Protein AF-0000000079818386 (afdb_homodimer)

Solvent-accessible surface area (backbone atoms only — not comparable to full-atom values): 16070 Å² total; per-residue (Å²): 131,74,79,64,64,71,63,65,74,51,83,79,43,71,54,29,50,38,42,64,46,65,52,95,68,38,40,47,64,36,78,30,49,34,37,38,40,37,37,27,30,90,49,66,45,64,32,64,20,35,35,40,34,43,36,34,35,38,39,37,48,40,78,55,24,52,42,76,73,70,86,56,86,47,51,41,43,34,50,49,78,42,78,79,42,74,49,80,34,76,48,38,70,56,46,77,45,53,46,66,35,72,50,74,46,62,38,67,45,75,38,63,59,88,54,55,40,42,31,57,63,94,42,36,33,34,45,33,32,38,31,28,32,39,40,39,84,75,62,52,29,44,39,53,80,38,80,50,73,37,77,132,73,79,68,63,70,64,67,73,50,86,77,49,73,56,30,52,37,43,65,46,66,52,95,70,40,40,48,62,36,78,30,49,34,37,39,38,36,36,28,32,90,49,66,42,67,33,64,22,36,34,40,34,42,36,32,34,36,40,35,48,41,77,56,25,52,43,77,73,70,85,56,86,48,51,42,44,33,52,47,79,42,77,77,43,75,50,78,34,78,49,40,71,56,48,77,44,52,46,66,36,74,48,77,45,62,38,66,45,77,37,64,60,89,52,54,39,43,31,57,64,94,42,36,32,35,45,33,32,37,31,31,34,40,41,39,85,76,64,51,29,44,39,52,81,38,81,49,74,36,76

Secondary structure (DSSP, 8-state):
--SSSGGGS--SSTTEEEEEEE-S-B-TTSEEEEEEEEEE-SS-EEEEEEEEEEEEEEEEEEEEEEBSSSSS--EEEEEEEEEEEEEEEEEEEEEEE-TT-EEEEEEEEE--TTSPPSEE-SSEEEEEEEEEEEEESSS--B---EEE-B-/--TTSGGGS-----SEEEEEEE-S-B-TTSEEEEEEEEEE-SS-EEEEEEEEEEEEEEEEEEEEEEBSSSSS--EEEEEEEEEEEEEEEEEEEEEEE-TT-EEEEEEEEE--TTSPPSEE-SSEEEEEEEEEEEEESSS--B---EEE-B-

Radius of gyration: 28.77 Å; Cα contacts (8 Å, |Δi|>4): 813; chains: 2; bounding box: 48×117×46 Å

Foldseek 3Di:
DPVVPPCVVPPFAPQKAKDKDWDPAAEAPDKTKMKIKIFGAAAKFKFQFKKKKKWKKKKFWAFQDQDVPDPDSGGDIDIDIDTPDMDMDGQGGIDMDGHRDMDMTMGIDHHHNPDDWFDDDDGMTIWMWMKMWTHHPGHIHINPIDTDGYD/DPVVPPCVVPDPDPQWAKDKDWDPAAEAPDKTKMKIKIFGAAAKFKFQFKKKKKWKKKKFWAFQDQPVPDPDSGGDIDIDIDTPDMDMDGQGGIDMDGHRDMDMTMGIDHHHNPDDWFDDDDGMTIWMWMKMWTHHPDHININDIDTDGYD

Structure (mmCIF, N/CA/C/O backbone):
data_AF-0000000079818386-model_v1
#
loop_
_entity.id
_entity.type
_entity.pdbx_description
1 polymer 'Uncharacterized protein'
#
loop_
_atom_site.group_PDB
_atom_site.id
_atom_site.type_symbol
_atom_site.label_atom_id
_atom_site.label_alt_id
_atom_site.label_comp_id
_atom_site.label_asym_id
_atom_site.label_entity_id
_atom_site.label_seq_id
_atom_site.pdbx_PDB_ins_code
_atom_site.Cartn_x
_atom_site.Cartn_y
_atom_site.Cartn_z
_atom_site.occupancy
_atom_site.B_iso_or_equiv
_atom_site.auth_seq_id
_atom_site.auth_comp_id
_atom_site.auth_asym_id
_atom_site.auth_atom_id
_atom_site.pdbx_PDB_model_num
ATOM 1 N N . MET A 1 1 ? -11.328 -60.656 -10.992 1 28.95 1 MET A N 1
ATOM 2 C CA . MET A 1 1 ? -11.688 -59.688 -12.008 1 28.95 1 MET A CA 1
ATOM 3 C C . MET A 1 1 ? -11.82 -58.281 -11.398 1 28.95 1 MET A C 1
ATOM 5 O O . MET A 1 1 ? -11.898 -57.281 -12.117 1 28.95 1 MET A O 1
ATOM 9 N N . GLY A 1 2 ? -12.5 -58.188 -10.195 1 32.94 2 GLY A N 1
ATOM 10 C CA . GLY A 1 2 ? -13.055 -57 -9.539 1 32.94 2 GLY A CA 1
ATOM 11 C C . GLY A 1 2 ? -11.992 -56.031 -9.039 1 32.94 2 GLY A C 1
ATOM 12 O O . GLY A 1 2 ? -12.312 -55 -8.484 1 32.94 2 GLY A O 1
ATOM 13 N N . PHE A 1 3 ? -10.82 -56.531 -8.523 1 35.56 3 PHE A N 1
ATOM 14 C CA . PHE A 1 3 ? -9.82 -55.719 -7.82 1 35.56 3 PHE A CA 1
ATOM 15 C C . PHE A 1 3 ? -9.227 -54.656 -8.734 1 35.56 3 PHE A C 1
ATOM 17 O O . PHE A 1 3 ? -8.406 -53.844 -8.312 1 35.56 3 PHE A O 1
ATOM 24 N N . LEU A 1 4 ? -9.344 -54.75 -10.18 1 40.09 4 LEU A N 1
ATOM 25 C CA . LEU A 1 4 ? -8.781 -53.812 -11.156 1 40.09 4 LEU A CA 1
ATOM 26 C C . LEU A 1 4 ? -9.453 -52.438 -11.055 1 40.09 4 LEU A C 1
ATOM 28 O O . LEU A 1 4 ? -8.922 -51.438 -11.547 1 40.09 4 LEU A O 1
ATOM 32 N N . SER A 1 5 ? -10.828 -52.406 -10.859 1 36.88 5 SER A N 1
ATOM 33 C CA . SER A 1 5 ? -11.531 -51.156 -11.039 1 36.88 5 SER A CA 1
ATOM 34 C C . SER A 1 5 ? -11.055 -50.094 -10.039 1 36.88 5 SER A C 1
ATOM 36 O O . SER A 1 5 ? -11.156 -48.906 -10.297 1 36.88 5 SER A O 1
ATOM 38 N N . ASN A 1 6 ? -10.938 -50.406 -8.719 1 35.72 6 ASN A N 1
ATOM 39 C CA . ASN A 1 6 ? -10.703 -49.406 -7.684 1 35.72 6 ASN A CA 1
ATOM 40 C C . ASN A 1 6 ? -9.367 -48.719 -7.887 1 35.72 6 ASN A C 1
ATOM 42 O O . ASN A 1 6 ? -9.125 -47.656 -7.301 1 35.72 6 ASN A O 1
ATOM 46 N N . MET A 1 7 ? -8.25 -49.344 -8.297 1 34.44 7 MET A N 1
ATOM 47 C CA . MET A 1 7 ? -6.953 -48.688 -8.445 1 34.44 7 MET A CA 1
ATOM 48 C C . MET A 1 7 ? -7.027 -47.562 -9.469 1 34.44 7 MET A C 1
ATOM 50 O O . MET A 1 7 ? -6.07 -46.812 -9.625 1 34.44 7 MET A O 1
ATOM 54 N N . LYS A 1 8 ? -7.871 -47.531 -10.516 1 38.53 8 LYS A N 1
ATOM 55 C CA . LYS A 1 8 ? -7.941 -46.531 -11.562 1 38.53 8 LYS A CA 1
ATOM 56 C C . LYS A 1 8 ? -8.156 -45.125 -10.969 1 38.53 8 LYS A C 1
ATOM 58 O O . LYS A 1 8 ? -8.148 -44.125 -11.688 1 38.53 8 LYS A O 1
ATOM 63 N N . ASN A 1 9 ? -9.07 -45.031 -10.086 1 35.31 9 ASN A N 1
ATOM 64 C CA . ASN A 1 9 ? -9.219 -43.688 -9.531 1 35.31 9 ASN A CA 1
ATOM 65 C C . ASN A 1 9 ? -7.879 -43.125 -9.055 1 35.31 9 ASN A C 1
ATOM 67 O O . ASN A 1 9 ? -7.695 -42.875 -7.863 1 35.31 9 ASN A O 1
ATOM 71 N N . ASN A 1 10 ? -6.812 -43.969 -9.148 1 35.84 10 ASN A N 1
ATOM 72 C CA . ASN A 1 10 ? -5.508 -43.406 -8.805 1 35.84 10 ASN A CA 1
ATOM 73 C C . ASN A 1 10 ? -5.422 -41.906 -9.141 1 35.84 10 ASN A C 1
ATOM 75 O O . ASN A 1 10 ? -5.988 -41.469 -10.141 1 35.84 10 ASN A O 1
ATOM 79 N N . LEU A 1 11 ? -5.137 -41.031 -8.273 1 37.78 11 LEU A N 1
ATOM 80 C CA . LEU A 1 11 ? -4.977 -39.594 -8.195 1 37.78 11 LEU A CA 1
ATOM 81 C C . LEU A 1 11 ? -4.312 -39.031 -9.453 1 37.78 11 LEU A C 1
ATOM 83 O O . LEU A 1 11 ? -3.211 -39.469 -9.812 1 37.78 11 LEU A O 1
ATOM 87 N N . THR A 1 12 ? -4.863 -38.875 -10.656 1 41.03 12 THR A N 1
ATOM 88 C CA . THR A 1 12 ? -4.512 -38.188 -11.898 1 41.03 12 THR A CA 1
ATOM 89 C C . THR A 1 12 ? -3.217 -37.406 -11.734 1 41.03 12 THR A C 1
ATOM 91 O O . THR A 1 12 ? -2.311 -37.5 -12.562 1 41.03 12 THR A O 1
ATOM 94 N N . GLY A 1 13 ? -3.301 -36.094 -11.211 1 48.94 13 GLY A N 1
ATOM 95 C CA . GLY A 1 13 ? -2.441 -34.969 -11.523 1 48.94 13 GLY A CA 1
ATOM 96 C C . GLY A 1 13 ? -0.982 -35.219 -11.195 1 48.94 13 GLY A C 1
ATOM 97 O O . GLY A 1 13 ? -0.131 -34.375 -11.422 1 48.94 13 GLY A O 1
ATOM 98 N N . SER A 1 14 ? -0.431 -35.812 -10.008 1 68 14 SER A N 1
ATOM 99 C CA . SER A 1 14 ? 0.764 -35.281 -9.367 1 68 14 SER A CA 1
ATOM 100 C C . SER A 1 14 ? 2.033 -35.781 -10.039 1 68 14 SER A C 1
ATOM 102 O O . SER A 1 14 ? 2.625 -36.781 -9.578 1 68 14 SER A O 1
ATOM 104 N N . TRP A 1 15 ? 2.07 -35.656 -11.328 1 90.06 15 TRP A N 1
ATOM 105 C CA . TRP A 1 15 ? 3.225 -36.062 -12.133 1 90.06 15 TRP A CA 1
ATOM 106 C C . TRP A 1 15 ? 4.516 -35.5 -11.547 1 90.06 15 TRP A C 1
ATOM 108 O O . TRP A 1 15 ? 5.605 -36 -11.844 1 90.06 15 TRP A O 1
ATOM 118 N N . ALA A 1 16 ? 4.359 -34.594 -10.891 1 96.5 16 ALA A N 1
ATOM 119 C CA . ALA A 1 16 ? 5.547 -33.938 -10.352 1 96.5 16 ALA A CA 1
ATOM 120 C C . ALA A 1 16 ? 5.191 -33.062 -9.148 1 96.5 16 ALA A C 1
ATOM 122 O O . ALA A 1 16 ? 4.074 -32.562 -9.055 1 96.5 16 ALA A O 1
ATOM 123 N N . ASN A 1 17 ? 6.145 -32.969 -8.234 1 96.88 17 ASN A N 1
ATOM 124 C CA . ASN A 1 17 ? 6.117 -31.891 -7.246 1 96.88 17 ASN A CA 1
ATOM 125 C C . ASN A 1 17 ? 6.785 -30.625 -7.777 1 96.88 17 ASN A C 1
ATOM 127 O O . ASN A 1 17 ? 7.859 -30.703 -8.375 1 96.88 17 ASN A O 1
ATOM 131 N N . VAL A 1 18 ? 6.02 -29.516 -7.609 1 98.06 18 VAL A N 1
ATOM 132 C CA . VAL A 1 18 ? 6.527 -28.234 -8.109 1 98.06 18 VAL A CA 1
ATOM 133 C C . VAL A 1 18 ? 6.602 -27.219 -6.965 1 98.06 18 VAL A C 1
ATOM 135 O O . VAL A 1 18 ? 5.648 -27.078 -6.199 1 98.06 18 VAL A O 1
ATOM 138 N N . ASN A 1 19 ? 7.812 -26.609 -6.836 1 98.31 19 ASN A N 1
ATOM 139 C CA . ASN A 1 19 ? 8.008 -25.531 -5.879 1 98.31 19 ASN A CA 1
ATOM 140 C C . ASN A 1 19 ? 8.602 -24.297 -6.551 1 98.31 19 ASN A C 1
ATOM 142 O O . ASN A 1 19 ? 9.383 -24.406 -7.5 1 98.31 19 ASN A O 1
ATOM 146 N N . VAL A 1 20 ? 8.211 -23.156 -6.043 1 98.69 20 VAL A N 1
ATOM 147 C CA . VAL A 1 20 ? 8.75 -21.906 -6.59 1 98.69 20 VAL A CA 1
ATOM 148 C C . VAL A 1 20 ? 9.414 -21.094 -5.477 1 98.69 20 VAL A C 1
ATOM 150 O O . VAL A 1 20 ? 8.891 -21.031 -4.359 1 98.69 20 VAL A O 1
ATOM 153 N N . ARG A 1 21 ? 10.57 -20.547 -5.836 1 98.31 21 ARG A N 1
ATOM 154 C CA . ARG A 1 21 ? 11.305 -19.641 -4.961 1 98.31 21 ARG A CA 1
ATOM 155 C C . ARG A 1 21 ? 11.562 -18.312 -5.648 1 98.31 21 ARG A C 1
ATOM 157 O O . ARG A 1 21 ? 11.75 -18.25 -6.863 1 98.31 21 ARG A O 1
ATOM 164 N N . THR A 1 22 ? 11.492 -17.281 -4.91 1 98.25 22 THR A N 1
ATOM 165 C CA . THR A 1 22 ? 11.852 -15.953 -5.402 1 98.25 22 THR A CA 1
ATOM 166 C C . THR A 1 22 ? 13.078 -15.414 -4.68 1 98.25 22 THR A C 1
ATOM 168 O O . THR A 1 22 ? 13.469 -15.938 -3.633 1 98.25 22 THR A O 1
ATOM 171 N N . GLY A 1 23 ? 13.664 -14.398 -5.352 1 94.69 23 GLY A N 1
ATOM 172 C CA . GLY A 1 23 ? 14.703 -13.672 -4.641 1 94.69 23 GLY A CA 1
ATOM 173 C C . GLY A 1 23 ? 14.203 -12.992 -3.379 1 94.69 23 GLY A C 1
ATOM 174 O O . GLY A 1 23 ? 12.992 -12.891 -3.162 1 94.69 23 GLY A O 1
ATOM 175 N N . PRO A 1 24 ? 15.133 -12.609 -2.531 1 90.12 24 PRO A N 1
ATOM 176 C CA . PRO A 1 24 ? 14.758 -12.125 -1.199 1 90.12 24 PRO A CA 1
ATOM 177 C C . PRO A 1 24 ? 14.023 -10.789 -1.239 1 90.12 24 PRO A C 1
ATOM 179 O O . PRO A 1 24 ? 13.273 -10.461 -0.315 1 90.12 24 PRO A O 1
ATOM 182 N N . GLU A 1 25 ? 14.336 -9.992 -2.258 1 92.75 25 GLU A N 1
ATOM 183 C CA . GLU A 1 25 ? 13.672 -8.695 -2.326 1 92.75 25 GLU A CA 1
ATOM 184 C C . GLU A 1 25 ? 12.93 -8.516 -3.65 1 92.75 25 GLU A C 1
ATOM 186 O O . GLU A 1 25 ? 13.539 -8.578 -4.719 1 92.75 25 GLU A O 1
ATOM 191 N N . LEU A 1 26 ? 11.648 -8.453 -3.527 1 97.94 26 LEU A N 1
ATOM 192 C CA . LEU A 1 26 ? 10.82 -8.156 -4.695 1 97.94 26 LEU A CA 1
ATOM 193 C C . LEU A 1 26 ? 10.438 -6.684 -4.734 1 97.94 26 LEU A C 1
ATOM 195 O O . LEU A 1 26 ? 9.766 -6.188 -3.828 1 97.94 26 LEU A O 1
ATOM 199 N N . ARG A 1 27 ? 10.898 -6.004 -5.797 1 97.62 27 ARG A N 1
ATOM 200 C CA . ARG A 1 27 ? 10.664 -4.57 -5.949 1 97.62 27 ARG A CA 1
ATOM 201 C C . ARG A 1 27 ? 9.93 -4.273 -7.254 1 97.62 27 ARG A C 1
ATOM 203 O O . ARG A 1 27 ? 10.328 -4.742 -8.32 1 97.62 27 ARG A O 1
ATOM 210 N N . ARG A 1 28 ? 8.945 -3.488 -7.043 1 98.06 28 ARG A N 1
ATOM 211 C CA . ARG A 1 28 ? 8.234 -3.059 -8.242 1 98.06 28 ARG A CA 1
ATOM 212 C C . ARG A 1 28 ? 9.172 -2.318 -9.195 1 98.06 28 ARG A C 1
ATOM 214 O O . ARG A 1 28 ? 10.07 -1.597 -8.758 1 98.06 28 ARG A O 1
ATOM 221 N N . GLY A 1 29 ? 9 -2.559 -10.406 1 97.81 29 GLY A N 1
ATOM 222 C CA . GLY A 1 29 ? 9.781 -1.886 -11.43 1 97.81 29 GLY A CA 1
ATOM 223 C C . GLY A 1 29 ? 11.109 -2.564 -11.703 1 97.81 29 GLY A C 1
ATOM 224 O O . GLY A 1 29 ? 11.852 -2.154 -12.602 1 97.81 29 GLY A O 1
ATOM 225 N N . GLU A 1 30 ? 11.398 -3.561 -10.992 1 96.75 30 GLU A N 1
ATOM 226 C CA . GLU A 1 30 ? 12.656 -4.285 -11.148 1 96.75 30 GLU A CA 1
ATOM 227 C C . GLU A 1 30 ? 12.406 -5.758 -11.469 1 96.75 30 GLU A C 1
ATOM 229 O O . GLU A 1 30 ? 11.406 -6.332 -11.031 1 96.75 30 GLU A O 1
ATOM 234 N N . PRO A 1 31 ? 13.336 -6.344 -12.281 1 97.06 31 PRO A N 1
ATOM 235 C CA . PRO A 1 31 ? 13.25 -7.797 -12.445 1 97.06 31 PRO A CA 1
ATOM 236 C C . PRO A 1 31 ? 13.562 -8.555 -11.156 1 97.06 31 PRO A C 1
ATOM 238 O O . PRO A 1 31 ? 14.383 -8.102 -10.352 1 97.06 31 PRO A O 1
ATOM 241 N N . ALA A 1 32 ? 12.883 -9.617 -10.984 1 98.06 32 ALA A N 1
ATOM 242 C CA . ALA A 1 32 ? 13.141 -10.469 -9.828 1 98.06 32 ALA A CA 1
ATOM 243 C C . ALA A 1 32 ? 13.461 -11.898 -10.258 1 98.06 32 ALA A C 1
ATOM 245 O O . ALA A 1 32 ? 12.805 -12.445 -11.148 1 98.06 32 ALA A O 1
ATOM 246 N N . SER A 1 33 ? 14.43 -12.406 -9.648 1 98.38 33 SER A N 1
ATOM 247 C CA . SER A 1 33 ? 14.797 -13.789 -9.953 1 98.38 33 SER A CA 1
ATOM 248 C C . SER A 1 33 ? 13.789 -14.773 -9.367 1 98.38 33 SER A C 1
ATOM 250 O O . SER A 1 33 ? 13.258 -14.547 -8.281 1 98.38 33 SER A O 1
ATOM 252 N N . VAL A 1 34 ? 13.602 -15.875 -10.117 1 98.69 34 VAL A N 1
ATOM 253 C CA . VAL A 1 34 ? 12.766 -16.969 -9.633 1 98.69 34 VAL A CA 1
ATOM 254 C C . VAL A 1 34 ? 13.422 -18.312 -9.977 1 98.69 34 VAL A C 1
ATOM 256 O O . VAL A 1 34 ? 14.203 -18.406 -10.93 1 98.69 34 VAL A O 1
ATOM 259 N N . ALA A 1 35 ? 13.133 -19.234 -9.164 1 98.75 35 ALA A N 1
ATOM 260 C CA . ALA A 1 35 ? 13.539 -20.609 -9.406 1 98.75 35 ALA A CA 1
ATOM 261 C C . ALA A 1 35 ? 12.367 -21.578 -9.18 1 98.75 35 ALA A C 1
ATOM 263 O O . ALA A 1 35 ? 11.602 -21.406 -8.234 1 98.75 35 ALA A O 1
ATOM 264 N N . VAL A 1 36 ? 12.234 -22.5 -10.133 1 98.62 36 VAL A N 1
ATOM 265 C CA . VAL A 1 36 ? 11.203 -23.516 -10.023 1 98.62 36 VAL A CA 1
ATOM 266 C C . VAL A 1 36 ? 11.852 -24.891 -9.883 1 98.62 36 VAL A C 1
ATOM 268 O O . VAL A 1 36 ? 12.57 -25.344 -10.773 1 98.62 36 VAL A O 1
ATOM 271 N N . ASP A 1 37 ? 11.555 -25.516 -8.711 1 98.56 37 ASP A N 1
ATOM 272 C CA . ASP A 1 37 ? 12.055 -26.859 -8.453 1 98.56 37 ASP A CA 1
ATOM 273 C C . ASP A 1 37 ? 11.008 -27.906 -8.812 1 98.56 37 ASP A C 1
ATOM 275 O O . ASP A 1 37 ? 9.859 -27.828 -8.383 1 98.56 37 ASP A O 1
ATOM 279 N N . VAL A 1 38 ? 11.508 -28.906 -9.578 1 97.94 38 VAL A N 1
ATOM 280 C CA . VAL A 1 38 ? 10.602 -29.938 -10.055 1 97.94 38 VAL A CA 1
ATOM 281 C C . VAL A 1 38 ? 11.141 -31.312 -9.68 1 97.94 38 VAL A C 1
ATOM 283 O O . VAL A 1 38 ? 12.32 -31.609 -9.906 1 97.94 38 VAL A O 1
ATOM 286 N N . GLN A 1 39 ? 10.266 -32.062 -9.078 1 97.62 39 GLN A N 1
ATOM 287 C CA . GLN A 1 39 ? 10.539 -33.469 -8.844 1 97.62 39 GLN A CA 1
ATOM 288 C C . GLN A 1 39 ? 9.539 -34.344 -9.586 1 97.62 39 GLN A C 1
ATOM 290 O O . GLN A 1 39 ? 8.383 -34.469 -9.18 1 97.62 39 GLN A O 1
ATOM 295 N N . VAL A 1 40 ? 10.148 -35 -10.578 1 96.38 40 VAL A N 1
ATOM 296 C CA . VAL A 1 40 ? 9.289 -35.844 -11.391 1 96.38 40 VAL A CA 1
ATOM 297 C C . VAL A 1 40 ? 9.031 -37.156 -10.672 1 96.38 40 VAL A C 1
ATOM 299 O O . VAL A 1 40 ? 9.938 -37.719 -10.055 1 96.38 40 VAL A O 1
ATOM 302 N N . LYS A 1 41 ? 7.844 -37.531 -10.688 1 94.44 41 LYS A N 1
ATOM 303 C CA . LYS A 1 41 ? 7.504 -38.781 -10.016 1 94.44 41 LYS A CA 1
ATOM 304 C C . LYS A 1 41 ? 7.82 -40 -10.891 1 94.44 41 LYS A C 1
ATOM 306 O O . LYS A 1 41 ? 8.898 -40.062 -11.484 1 94.44 41 LYS A O 1
ATOM 311 N N . ASP A 1 42 ? 7 -40.875 -11.016 1 92.81 42 ASP A N 1
ATOM 312 C CA . ASP A 1 42 ? 7.305 -42.25 -11.414 1 92.81 42 ASP A CA 1
ATOM 313 C C . ASP A 1 42 ? 7.371 -42.375 -12.938 1 92.81 42 ASP A C 1
ATOM 315 O O . ASP A 1 42 ? 7.859 -43.375 -13.461 1 92.81 42 ASP A O 1
ATOM 319 N N . ASN A 1 43 ? 6.926 -41.469 -13.734 1 92.88 43 ASN A N 1
ATOM 320 C CA . ASN A 1 43 ? 6.902 -41.531 -15.195 1 92.88 43 ASN A CA 1
ATOM 321 C C . ASN A 1 43 ? 7.559 -40.312 -15.836 1 92.88 43 ASN A C 1
ATOM 323 O O . ASN A 1 43 ? 7.5 -39.219 -15.289 1 92.88 43 ASN A O 1
ATOM 327 N N . ASP A 1 44 ? 8.18 -40.594 -16.969 1 94.88 44 ASP A N 1
ATOM 328 C CA . ASP A 1 44 ? 8.633 -39.5 -17.797 1 94.88 44 ASP A CA 1
ATOM 329 C C . ASP A 1 44 ? 7.48 -38.562 -18.141 1 94.88 44 ASP A C 1
ATOM 331 O O . ASP A 1 44 ? 6.344 -39 -18.312 1 94.88 44 ASP A O 1
ATOM 335 N N . ILE A 1 45 ? 7.875 -37.25 -18.188 1 94.81 45 ILE A N 1
ATOM 336 C CA . ILE A 1 45 ? 6.855 -36.312 -18.625 1 94.81 45 ILE A CA 1
ATOM 337 C C . ILE A 1 45 ? 7.434 -35.375 -19.688 1 94.81 45 ILE A C 1
ATOM 339 O O . ILE A 1 45 ? 8.641 -35.125 -19.703 1 94.81 45 ILE A O 1
ATOM 343 N N . THR A 1 46 ? 6.566 -35 -20.656 1 95.88 46 THR A N 1
ATOM 344 C CA . THR A 1 46 ? 6.863 -33.938 -21.625 1 95.88 46 THR A CA 1
ATOM 345 C C . THR A 1 46 ? 6.141 -32.656 -21.25 1 95.88 46 THR A C 1
ATOM 347 O O . THR A 1 46 ? 4.91 -32.625 -21.141 1 95.88 46 THR A O 1
ATOM 350 N N . VAL A 1 47 ? 6.988 -31.594 -21 1 96.69 47 VAL A N 1
ATOM 351 C CA . VAL A 1 47 ? 6.371 -30.312 -20.656 1 96.69 47 VAL A CA 1
ATOM 352 C C . VAL A 1 47 ? 6.488 -29.359 -21.844 1 96.69 47 VAL A C 1
ATOM 354 O O . VAL A 1 47 ? 7.469 -29.406 -22.594 1 96.69 47 VAL A O 1
ATOM 357 N N . ASN A 1 48 ? 5.457 -28.531 -22.031 1 97.88 48 ASN A N 1
ATOM 358 C CA . ASN A 1 48 ? 5.461 -27.5 -23.047 1 97.88 48 ASN A CA 1
ATOM 359 C C . ASN A 1 48 ? 6.211 -26.25 -22.578 1 97.88 48 ASN A C 1
ATOM 361 O O . ASN A 1 48 ? 6.617 -25.422 -23.391 1 97.88 48 ASN A O 1
ATOM 365 N N . GLY A 1 49 ? 6.41 -26.125 -21.234 1 98.06 49 GLY A N 1
ATOM 366 C CA . GLY A 1 49 ? 7.121 -25.031 -20.609 1 98.06 49 GLY A CA 1
ATOM 367 C C . GLY A 1 49 ? 6.984 -25.016 -19.094 1 98.06 49 GLY A C 1
ATOM 368 O O . GLY A 1 49 ? 6.137 -25.703 -18.547 1 98.06 49 GLY A O 1
ATOM 369 N N . VAL A 1 50 ? 7.871 -24.344 -18.516 1 98.5 50 VAL A N 1
ATOM 370 C CA . VAL A 1 50 ? 7.793 -24.031 -17.094 1 98.5 50 VAL A CA 1
ATOM 371 C C . VAL A 1 50 ? 7.332 -22.594 -16.891 1 98.5 50 VAL A C 1
ATOM 373 O O . VAL A 1 50 ? 7.957 -21.656 -17.406 1 98.5 50 VAL A O 1
ATOM 376 N N . ILE A 1 51 ? 6.211 -22.438 -16.234 1 98.75 51 ILE A N 1
ATOM 377 C CA . ILE A 1 51 ? 5.547 -21.125 -16.172 1 98.75 51 ILE A CA 1
ATOM 378 C C . ILE A 1 51 ? 5.5 -20.641 -14.719 1 98.75 51 ILE A C 1
ATOM 380 O O . ILE A 1 51 ? 5.188 -21.422 -13.805 1 98.75 51 ILE A O 1
ATOM 384 N N . VAL A 1 52 ? 5.887 -19.375 -14.562 1 98.88 52 VAL A N 1
ATOM 385 C CA . VAL A 1 52 ? 5.668 -18.688 -13.297 1 98.88 52 VAL A CA 1
ATOM 386 C C . VAL A 1 52 ? 4.566 -17.641 -13.469 1 98.88 52 VAL A C 1
ATOM 388 O O . VAL A 1 52 ? 4.562 -16.891 -14.445 1 98.88 52 VAL A O 1
ATOM 391 N N . GLU A 1 53 ? 3.652 -17.703 -12.547 1 98.81 53 GLU A N 1
ATOM 392 C CA . GLU A 1 53 ? 2.555 -16.734 -12.547 1 98.81 53 GLU A CA 1
ATOM 393 C C . GLU A 1 53 ? 2.691 -15.742 -11.391 1 98.81 53 GLU A C 1
ATOM 395 O O . GLU A 1 53 ? 3.072 -16.109 -10.281 1 98.81 53 GLU A O 1
ATOM 400 N N . LEU A 1 54 ? 2.43 -14.469 -11.719 1 98.88 54 LEU A N 1
ATOM 401 C CA . LEU A 1 54 ? 2.393 -13.367 -10.75 1 98.88 54 LEU A CA 1
ATOM 402 C C . LEU A 1 54 ? 0.994 -12.773 -10.656 1 98.88 54 LEU A C 1
ATOM 404 O O . LEU A 1 54 ? 0.372 -12.477 -11.68 1 98.88 54 LEU A O 1
ATOM 408 N N . SER A 1 55 ? 0.51 -12.695 -9.414 1 98.81 55 SER A N 1
ATOM 409 C CA . SER A 1 55 ? -0.827 -12.141 -9.219 1 98.81 55 SER A CA 1
ATOM 410 C C . SER A 1 55 ? -0.845 -11.109 -8.094 1 98.81 55 SER A C 1
ATOM 412 O O . SER A 1 55 ? -0.136 -11.258 -7.098 1 98.81 55 SER A O 1
ATOM 414 N N . LEU A 1 56 ? -1.561 -9.992 -8.344 1 98.88 56 LEU A N 1
ATOM 415 C CA . LEU A 1 56 ? -1.896 -9.023 -7.312 1 98.88 56 LEU A CA 1
ATOM 416 C C . LEU A 1 56 ? -3.402 -8.969 -7.09 1 98.88 56 LEU A C 1
ATOM 418 O O . LEU A 1 56 ? -4.16 -8.656 -8.016 1 98.88 56 LEU A O 1
ATOM 422 N N . GLN A 1 57 ? -3.764 -9.266 -5.824 1 98.62 57 GLN A N 1
ATOM 423 C CA . GLN A 1 57 ? -5.172 -9.219 -5.441 1 98.62 57 GLN A CA 1
ATOM 424 C C . GLN A 1 57 ? -5.43 -8.078 -4.457 1 98.62 57 GLN A C 1
ATOM 426 O O . GLN A 1 57 ? -4.641 -7.855 -3.537 1 98.62 57 GLN A O 1
ATOM 431 N N . GLU A 1 58 ? -6.5 -7.355 -4.766 1 98.12 58 GLU A N 1
ATOM 432 C CA . GLU A 1 58 ? -7.055 -6.41 -3.803 1 98.12 58 GLU A CA 1
ATOM 433 C C . GLU A 1 58 ? -8.258 -7 -3.076 1 98.12 58 GLU A C 1
ATOM 435 O O . GLU A 1 58 ? -9.234 -7.406 -3.711 1 98.12 58 GLU A O 1
ATOM 440 N N . ARG A 1 59 ? -8.117 -7.004 -1.778 1 95.75 59 ARG A N 1
ATOM 441 C CA . ARG A 1 59 ? -9.227 -7.484 -0.965 1 95.75 59 ARG A CA 1
ATOM 442 C C . ARG A 1 59 ? -9.758 -6.387 -0.048 1 95.75 59 ARG A C 1
ATOM 444 O O . ARG A 1 59 ? -8.977 -5.727 0.646 1 95.75 59 ARG A O 1
ATOM 451 N N . VAL A 1 60 ? -11.086 -6.215 -0.121 1 93.81 60 VAL A N 1
ATOM 452 C CA . VAL A 1 60 ? -11.742 -5.234 0.74 1 93.81 60 VAL A CA 1
ATOM 453 C C . VAL A 1 60 ? -12.875 -5.906 1.515 1 93.81 60 VAL A C 1
ATOM 455 O O . VAL A 1 60 ? -13.664 -6.664 0.944 1 93.81 60 VAL A O 1
ATOM 458 N N . SER A 1 61 ? -12.867 -5.684 2.729 1 89.56 61 SER A N 1
ATOM 459 C CA . SER A 1 61 ? -13.945 -6.148 3.594 1 89.56 61 SER A CA 1
ATOM 460 C C . SER A 1 61 ? -14.422 -5.047 4.535 1 89.56 61 SER A C 1
ATOM 462 O O . SER A 1 61 ? -13.672 -4.602 5.402 1 89.56 61 SER A O 1
ATOM 464 N N . LEU A 1 62 ? -15.633 -4.602 4.242 1 85.12 62 LEU A N 1
ATOM 465 C CA . LEU A 1 62 ? -16.234 -3.586 5.098 1 85.12 62 LEU A CA 1
ATOM 466 C C . LEU A 1 62 ? -17.266 -4.207 6.035 1 85.12 62 LEU A C 1
ATOM 468 O O . LEU A 1 62 ? -18.125 -4.973 5.602 1 85.12 62 LEU A O 1
ATOM 472 N N . ASN A 1 63 ? -17.016 -3.943 7.281 1 78.38 63 ASN A N 1
ATOM 473 C CA . ASN A 1 63 ? -18.016 -4.371 8.25 1 78.38 63 ASN A CA 1
ATOM 474 C C . ASN A 1 63 ? -18.891 -3.207 8.711 1 78.38 63 ASN A C 1
ATOM 476 O O . ASN A 1 63 ? -18.375 -2.244 9.289 1 78.38 63 ASN A O 1
ATOM 480 N N . GLY A 1 64 ? -20.297 -3.324 8.438 1 69.12 64 GLY A N 1
ATOM 481 C CA . GLY A 1 64 ? -21.25 -2.352 8.953 1 69.12 64 GLY A CA 1
ATOM 482 C C . GLY A 1 64 ? -21.047 -0.963 8.375 1 69.12 64 GLY A C 1
ATOM 483 O O . GLY A 1 64 ? -21.094 0.031 9.102 1 69.12 64 GLY A O 1
ATOM 484 N N . VAL A 1 65 ? -20.812 -0.917 7.113 1 61.94 65 VAL A N 1
ATOM 485 C CA . VAL A 1 65 ? -20.547 0.402 6.551 1 61.94 65 VAL A CA 1
ATOM 486 C C . VAL A 1 65 ? -21.859 1.05 6.105 1 61.94 65 VAL A C 1
ATOM 488 O O . VAL A 1 65 ? -22.828 0.355 5.793 1 61.94 65 VAL A O 1
ATOM 491 N N . ASP A 1 66 ? -21.812 2.383 6.242 1 61 66 ASP A N 1
ATOM 492 C CA . ASP A 1 66 ? -22.984 3.201 5.906 1 61 66 ASP A CA 1
ATOM 493 C C . ASP A 1 66 ? -23.344 3.061 4.426 1 61 66 ASP A C 1
ATOM 495 O O . ASP A 1 66 ? -22.469 3.164 3.559 1 61 66 ASP A O 1
ATOM 499 N N . LEU A 1 67 ? -24.562 2.479 4.16 1 58.03 67 LEU A N 1
ATOM 500 C CA . LEU A 1 67 ? -25.078 2.471 2.799 1 58.03 67 LEU A CA 1
ATOM 501 C C . LEU A 1 67 ? -25.344 3.891 2.312 1 58.03 67 LEU A C 1
ATOM 503 O O . LEU A 1 67 ? -25.828 4.73 3.078 1 58.03 67 LEU A O 1
ATOM 507 N N . MET A 1 68 ? -24.578 4.449 1.479 1 59.03 68 MET A N 1
ATOM 508 C CA . MET A 1 68 ? -24.812 5.824 1.048 1 59.03 68 MET A CA 1
ATOM 509 C C . MET A 1 68 ? -26.234 6.008 0.543 1 59.03 68 MET A C 1
ATOM 511 O O . MET A 1 68 ? -26.766 7.121 0.548 1 59.03 68 MET A O 1
ATOM 515 N N . GLY A 1 69 ? -26.953 4.992 0.049 1 51.56 69 GLY A N 1
ATOM 516 C CA . GLY A 1 69 ? -28.203 5.25 -0.643 1 51.56 69 GLY A CA 1
ATOM 517 C C . GLY A 1 69 ? -29.375 5.449 0.3 1 51.56 69 GLY A C 1
ATOM 518 O O . GLY A 1 69 ? -30.266 6.246 0.021 1 51.56 69 GLY A O 1
ATOM 519 N N . ASP A 1 70 ? -29.891 4.496 0.951 1 48.5 70 ASP A N 1
ATOM 520 C CA . ASP A 1 70 ? -31.297 4.438 1.33 1 48.5 70 ASP A CA 1
ATOM 521 C C . ASP A 1 70 ? -31.516 5.086 2.693 1 48.5 70 ASP A C 1
ATOM 523 O O . ASP A 1 70 ? -32.656 5.098 3.201 1 48.5 70 ASP A O 1
ATOM 527 N N . GLY A 1 71 ? -31.25 6.297 2.953 1 47.62 71 GLY A N 1
ATOM 528 C CA . GLY A 1 71 ? -31.734 6.949 4.164 1 47.62 71 GLY A CA 1
ATOM 529 C C . GLY A 1 71 ? -31.562 6.094 5.406 1 47.62 71 GLY A C 1
ATOM 530 O O . GLY A 1 71 ? -31.781 6.566 6.523 1 47.62 71 GLY A O 1
ATOM 531 N N . ASP A 1 72 ? -31.875 4.867 5.34 1 50.41 72 ASP A N 1
ATOM 532 C CA . ASP A 1 72 ? -31.875 4.047 6.551 1 50.41 72 ASP A CA 1
ATOM 533 C C . ASP A 1 72 ? -30.469 3.57 6.895 1 50.41 72 ASP A C 1
ATOM 535 O O . ASP A 1 72 ? -29.688 3.246 6 1 50.41 72 ASP A O 1
ATOM 539 N N . ASN A 1 73 ? -29.812 4.016 7.992 1 52.62 73 ASN A N 1
ATOM 540 C CA . ASN A 1 73 ? -28.547 3.699 8.656 1 52.62 73 ASN A CA 1
ATOM 541 C C . ASN A 1 73 ? -28.219 2.211 8.555 1 52.62 73 ASN A C 1
ATOM 543 O O . ASN A 1 73 ? -28.297 1.487 9.547 1 52.62 73 ASN A O 1
ATOM 547 N N . GLU A 1 74 ? -28.734 1.592 7.578 1 55.44 74 GLU A N 1
ATOM 548 C CA . GLU A 1 74 ? -28.406 0.168 7.598 1 55.44 74 GLU A CA 1
ATOM 549 C C . GLU A 1 74 ? -26.938 -0.067 7.277 1 55.44 74 GLU A C 1
ATOM 551 O O . GLU A 1 74 ? -26.391 0.508 6.328 1 55.44 74 GLU A O 1
ATOM 556 N N . ARG A 1 75 ? -26.109 -0.493 8.258 1 60.06 75 ARG A N 1
ATOM 557 C CA . ARG A 1 75 ? -24.719 -0.927 8.164 1 60.06 75 ARG A CA 1
ATOM 558 C C . ARG A 1 75 ? -24.609 -2.252 7.414 1 60.06 75 ARG A C 1
ATOM 560 O O . ARG A 1 75 ? -25.406 -3.168 7.645 1 60.06 75 ARG A O 1
ATOM 567 N N . VAL A 1 76 ? -24.156 -2.242 6.242 1 61.97 76 VAL A N 1
ATOM 568 C CA . VAL A 1 76 ? -24.047 -3.492 5.496 1 61.97 76 VAL A CA 1
ATOM 569 C C . VAL A 1 76 ? -22.578 -3.912 5.387 1 61.97 76 VAL A C 1
ATOM 571 O O . VAL A 1 76 ? -21.688 -3.066 5.41 1 61.97 76 VAL A O 1
ATOM 574 N N . ASP A 1 77 ? -22.375 -5.188 5.508 1 72.62 77 ASP A N 1
ATOM 575 C CA . ASP A 1 77 ? -21.094 -5.809 5.219 1 72.62 77 ASP A CA 1
ATOM 576 C C . ASP A 1 77 ? -20.844 -5.895 3.715 1 72.62 77 ASP A C 1
ATOM 578 O O . ASP A 1 77 ? -21.75 -6.211 2.949 1 72.62 77 ASP A O 1
ATOM 582 N N . GLY A 1 78 ? -19.844 -5.195 3.279 1 78.56 78 GLY A N 1
ATOM 583 C CA . GLY A 1 78 ? -19.453 -5.27 1.881 1 78.56 78 GLY A CA 1
ATOM 584 C C . GLY A 1 78 ? -18.062 -5.855 1.678 1 78.56 78 GLY A C 1
ATOM 585 O O . GLY A 1 78 ? -17.172 -5.656 2.506 1 78.56 78 GLY A O 1
ATOM 586 N N . ARG A 1 79 ? -18 -6.73 0.703 1 85.5 79 ARG A N 1
ATOM 587 C CA . ARG A 1 79 ? -16.719 -7.332 0.351 1 85.5 79 ARG A CA 1
ATOM 588 C C . ARG A 1 79 ? -16.453 -7.223 -1.147 1 85.5 79 ARG A C 1
ATOM 590 O O . ARG A 1 79 ? -17.391 -7.254 -1.95 1 85.5 79 ARG A O 1
ATOM 597 N N . ALA A 1 80 ? -15.258 -6.914 -1.424 1 88.38 80 ALA A N 1
ATOM 598 C CA . ALA A 1 80 ? -14.812 -6.945 -2.816 1 88.38 80 ALA A CA 1
ATOM 599 C C . ALA A 1 80 ? -13.438 -7.594 -2.945 1 88.38 80 ALA A C 1
ATOM 601 O O . ALA A 1 80 ? -12.562 -7.367 -2.111 1 88.38 80 ALA A O 1
ATOM 602 N N . ASN A 1 81 ? -13.328 -8.445 -3.826 1 91.25 81 ASN A N 1
ATOM 603 C CA . ASN A 1 81 ? -12.07 -9.047 -4.258 1 91.25 81 ASN A CA 1
ATOM 604 C C . ASN A 1 81 ? -11.781 -8.75 -5.723 1 91.25 81 ASN A C 1
ATOM 606 O O . ASN A 1 81 ? -12.547 -9.125 -6.605 1 91.25 81 ASN A O 1
ATOM 610 N N . GLU A 1 82 ? -10.672 -7.98 -5.93 1 93.94 82 GLU A N 1
ATOM 611 C CA . GLU A 1 82 ? -10.305 -7.59 -7.289 1 93.94 82 GLU A CA 1
ATOM 612 C C . GLU A 1 82 ? -8.914 -8.102 -7.648 1 93.94 82 GLU A C 1
ATOM 614 O O . GLU A 1 82 ? -7.961 -7.93 -6.883 1 93.94 82 GLU A O 1
ATOM 619 N N . ARG A 1 83 ? -8.852 -8.742 -8.711 1 97.88 83 ARG A N 1
ATOM 620 C CA . ARG A 1 83 ? -7.531 -9.023 -9.273 1 97.88 83 ARG A CA 1
ATOM 621 C C . ARG A 1 83 ? -6.992 -7.816 -10.039 1 97.88 83 ARG A C 1
ATOM 623 O O . ARG A 1 83 ? -7.496 -7.484 -11.109 1 97.88 83 ARG A O 1
ATOM 630 N N . LEU A 1 84 ? -5.918 -7.258 -9.461 1 98.38 84 LEU A N 1
ATOM 631 C CA . LEU A 1 84 ? -5.387 -6.043 -10.062 1 98.38 84 LEU A CA 1
ATOM 632 C C . LEU A 1 84 ? -4.359 -6.375 -11.141 1 98.38 84 LEU A C 1
ATOM 634 O O . LEU A 1 84 ? -4.086 -5.555 -12.016 1 98.38 84 LEU A O 1
ATOM 638 N N . HIS A 1 85 ? -3.787 -7.551 -11.07 1 98.75 85 HIS A N 1
ATOM 639 C CA . HIS A 1 85 ? -2.75 -7.957 -12.008 1 98.75 85 HIS A CA 1
ATOM 640 C C . HIS A 1 85 ? -2.627 -9.477 -12.07 1 98.75 85 HIS A C 1
ATOM 642 O O . HIS A 1 85 ? -2.785 -10.156 -11.055 1 98.75 85 HIS A O 1
ATOM 648 N N . HIS A 1 86 ? -2.424 -9.914 -13.195 1 98.62 86 HIS A N 1
ATOM 649 C CA . HIS A 1 86 ? -2.07 -11.305 -13.461 1 98.62 86 HIS A CA 1
ATOM 650 C C . HIS A 1 86 ? -1.202 -11.43 -14.703 1 98.62 86 HIS A C 1
ATOM 652 O O . HIS A 1 86 ? -1.551 -10.898 -15.766 1 98.62 86 HIS A O 1
ATOM 658 N N . GLN A 1 87 ? -0.04 -12.109 -14.531 1 98.75 87 GLN A N 1
ATOM 659 C CA . GLN A 1 87 ? 0.855 -12.297 -15.672 1 98.75 87 GLN A CA 1
ATOM 660 C C . GLN A 1 87 ? 1.595 -13.625 -15.578 1 98.75 87 GLN A C 1
ATOM 662 O O . GLN A 1 87 ? 1.983 -14.055 -14.492 1 98.75 87 GLN A O 1
ATOM 667 N N . GLU A 1 88 ? 1.755 -14.234 -16.75 1 98.69 88 GLU A N 1
ATOM 668 C CA . GLU A 1 88 ? 2.51 -15.477 -16.844 1 98.69 88 GLU A CA 1
ATOM 669 C C . GLU A 1 88 ? 3.875 -15.242 -17.484 1 98.69 88 GLU A C 1
ATOM 671 O O . GLU A 1 88 ? 3.994 -14.461 -18.438 1 98.69 88 GLU A O 1
ATOM 676 N N . PHE A 1 89 ? 4.859 -15.922 -16.953 1 98.75 89 PHE A N 1
ATOM 677 C CA . PHE A 1 89 ? 6.219 -15.898 -17.484 1 98.75 89 PHE A CA 1
ATOM 678 C C . PHE A 1 89 ? 6.695 -17.312 -17.797 1 98.75 89 PHE A C 1
ATOM 680 O O . PHE A 1 89 ? 6.758 -18.172 -16.906 1 98.75 89 PHE A O 1
ATOM 687 N N . THR A 1 90 ? 6.98 -17.547 -19.031 1 98.69 90 THR A N 1
ATOM 688 C CA . THR A 1 90 ? 7.648 -18.797 -19.375 1 98.69 90 THR A CA 1
ATOM 689 C C . THR A 1 90 ? 9.141 -18.719 -19.094 1 98.69 90 THR A C 1
ATOM 691 O O . THR A 1 90 ? 9.867 -17.969 -19.766 1 98.69 90 THR A O 1
ATOM 694 N N . ILE A 1 91 ? 9.57 -19.547 -18.125 1 98.56 91 ILE A N 1
ATOM 695 C CA . ILE A 1 91 ? 10.961 -19.375 -17.734 1 98.56 91 ILE A CA 1
ATOM 696 C C . ILE A 1 91 ? 11.812 -20.484 -18.344 1 98.56 91 ILE A C 1
ATOM 698 O O . ILE A 1 91 ? 13.047 -20.438 -18.281 1 98.56 91 ILE A O 1
ATOM 702 N N . ALA A 1 92 ? 11.18 -21.531 -18.875 1 98.19 92 ALA A N 1
ATOM 703 C CA . ALA A 1 92 ? 11.875 -22.578 -19.625 1 98.19 92 ALA A CA 1
ATOM 704 C C . ALA A 1 92 ? 10.992 -23.141 -20.734 1 98.19 92 ALA A C 1
ATOM 706 O O . ALA A 1 92 ? 9.781 -23.281 -20.562 1 98.19 92 ALA A O 1
ATOM 707 N N . SER A 1 93 ? 11.633 -23.453 -21.797 1 97.62 93 SER A N 1
ATOM 708 C CA . SER A 1 93 ? 10.922 -23.984 -22.969 1 97.62 93 SER A CA 1
ATOM 709 C C . SER A 1 93 ? 10.602 -25.469 -22.781 1 97.62 93 SER A C 1
ATOM 711 O O . SER A 1 93 ? 11.008 -26.078 -21.797 1 97.62 93 SER A O 1
ATOM 713 N N . GLY A 1 94 ? 9.781 -25.969 -23.734 1 97.31 94 GLY A N 1
ATOM 714 C CA . GLY A 1 94 ? 9.398 -27.359 -23.719 1 97.31 94 GLY A CA 1
ATOM 715 C C . GLY A 1 94 ? 10.586 -28.312 -23.672 1 97.31 94 GLY A C 1
ATOM 716 O O . GLY A 1 94 ? 11.602 -28.062 -24.328 1 97.31 94 GLY A O 1
ATOM 717 N N . GLN A 1 95 ? 10.383 -29.375 -22.906 1 96.94 95 GLN A N 1
ATOM 718 C CA . GLN A 1 95 ? 11.445 -30.375 -22.766 1 96.94 95 GLN A CA 1
ATOM 719 C C . GLN A 1 95 ? 10.906 -31.672 -22.156 1 96.94 95 GLN A C 1
ATOM 721 O O . GLN A 1 95 ? 9.812 -31.688 -21.578 1 96.94 95 GLN A O 1
ATOM 726 N N . GLN A 1 96 ? 11.617 -32.719 -22.234 1 96.94 96 GLN A N 1
ATOM 727 C CA . GLN A 1 96 ? 11.336 -33.969 -21.562 1 96.94 96 GLN A CA 1
ATOM 728 C C . GLN A 1 96 ? 12.023 -34.031 -20.203 1 96.94 96 GLN A C 1
ATOM 730 O O . GLN A 1 96 ? 13.195 -33.688 -20.062 1 96.94 96 GLN A O 1
ATOM 735 N N . LEU A 1 97 ? 11.242 -34.375 -19.172 1 96.38 97 LEU A N 1
ATOM 736 C CA . LEU A 1 97 ? 11.789 -34.625 -17.828 1 96.38 97 LEU A CA 1
ATOM 737 C C . LEU A 1 97 ? 11.672 -36.094 -17.438 1 96.38 97 LEU A C 1
ATOM 739 O O . LEU A 1 97 ? 10.602 -36.688 -17.562 1 96.38 97 LEU A O 1
ATOM 743 N N . GLY A 1 98 ? 12.766 -36.688 -16.969 1 96.38 98 GLY A N 1
ATOM 744 C CA . GLY A 1 98 ? 12.82 -38.125 -16.688 1 96.38 98 GLY A CA 1
ATOM 745 C C . GLY A 1 98 ? 12.164 -38.469 -15.359 1 96.38 98 GLY A C 1
ATOM 746 O O . GLY A 1 98 ? 12.211 -37.719 -14.406 1 96.38 98 GLY A O 1
ATOM 747 N N . ALA A 1 99 ? 11.648 -39.719 -15.352 1 95.5 99 ALA A N 1
ATOM 748 C CA . ALA A 1 99 ? 11.062 -40.281 -14.133 1 95.5 99 ALA A CA 1
ATOM 749 C C . ALA A 1 99 ? 12.047 -40.188 -12.969 1 95.5 99 ALA A C 1
ATOM 751 O O . ALA A 1 99 ? 13.242 -40.469 -13.141 1 95.5 99 ALA A O 1
ATOM 752 N N . ASN A 1 100 ? 11.508 -39.719 -11.812 1 95.62 100 ASN A N 1
ATOM 753 C CA . ASN A 1 100 ? 12.227 -39.719 -10.547 1 95.62 100 ASN A CA 1
ATOM 754 C C . ASN A 1 100 ? 13.375 -38.688 -10.562 1 95.62 100 ASN A C 1
ATOM 756 O O . ASN A 1 100 ? 14.242 -38.719 -9.688 1 95.62 100 ASN A O 1
ATOM 760 N N . GLN A 1 101 ? 13.414 -37.844 -11.594 1 95 101 GLN A N 1
ATOM 761 C CA . GLN A 1 101 ? 14.453 -36.812 -11.68 1 95 101 GLN A CA 1
ATOM 762 C C . GLN A 1 101 ? 14.023 -35.531 -10.992 1 95 101 GLN A C 1
ATOM 764 O O . GLN A 1 101 ? 12.828 -35.219 -10.914 1 95 101 GLN A O 1
ATOM 769 N N . THR A 1 102 ? 15.07 -34.906 -10.477 1 94.75 102 THR A N 1
ATOM 770 C CA . THR A 1 102 ? 14.883 -33.562 -9.914 1 94.75 102 THR A CA 1
ATOM 771 C C . THR A 1 102 ? 15.602 -32.531 -10.758 1 94.75 102 THR A C 1
ATOM 773 O O . THR A 1 102 ? 16.688 -32.781 -11.273 1 94.75 102 THR A O 1
ATOM 776 N N . GLY A 1 103 ? 14.891 -31.391 -10.977 1 95.5 103 GLY A N 1
ATOM 777 C CA . GLY A 1 103 ? 15.492 -30.281 -11.695 1 95.5 103 GLY A CA 1
ATOM 778 C C . GLY A 1 103 ? 15.07 -28.922 -11.156 1 95.5 103 GLY A C 1
ATOM 779 O O . GLY A 1 103 ? 14.102 -28.828 -10.406 1 95.5 103 GLY A O 1
ATOM 780 N N . SER A 1 104 ? 15.93 -27.969 -11.477 1 98 104 SER A N 1
ATOM 781 C CA . SER A 1 104 ? 15.633 -26.578 -11.133 1 98 104 SER A CA 1
ATOM 782 C C . SER A 1 104 ? 15.719 -25.672 -12.359 1 98 104 SER A C 1
ATOM 784 O O . SER A 1 104 ? 16.641 -25.781 -13.164 1 98 104 SER A O 1
ATOM 786 N N . PHE A 1 105 ? 14.711 -24.844 -12.523 1 98.62 105 PHE A N 1
ATOM 787 C CA . PHE A 1 105 ? 14.641 -23.906 -13.633 1 98.62 105 PHE A CA 1
ATOM 788 C C . PHE A 1 105 ? 14.703 -22.469 -13.125 1 98.62 105 PHE A C 1
ATOM 790 O O . PHE A 1 105 ? 13.93 -22.078 -12.25 1 98.62 105 PHE A O 1
ATOM 797 N N . GLU A 1 106 ? 15.633 -21.75 -13.766 1 98.5 106 GLU A N 1
ATOM 798 C CA . GLU A 1 106 ? 15.812 -20.359 -13.336 1 98.5 106 GLU A CA 1
ATOM 799 C C . GLU A 1 106 ? 15.273 -19.391 -14.375 1 98.5 106 GLU A C 1
ATOM 801 O O . GLU A 1 106 ? 15.352 -19.641 -15.578 1 98.5 106 GLU A O 1
ATOM 806 N N . GLY A 1 107 ? 14.688 -18.297 -13.867 1 98.44 107 GLY A N 1
ATOM 807 C CA . GLY A 1 107 ? 14.203 -17.234 -14.734 1 98.44 107 GLY A CA 1
ATOM 808 C C . GLY A 1 107 ? 14 -15.914 -14 1 98.44 107 GLY A C 1
ATOM 809 O O . GLY A 1 107 ? 14.578 -15.695 -12.93 1 98.44 107 GLY A O 1
ATOM 810 N N . GLN A 1 108 ? 13.273 -15.047 -14.734 1 98.25 108 GLN A N 1
ATOM 811 C CA . GLN A 1 108 ? 12.969 -13.742 -14.156 1 98.25 108 GLN A CA 1
ATOM 812 C C . GLN A 1 108 ? 11.5 -13.375 -14.375 1 98.25 108 GLN A C 1
ATOM 814 O O . GLN A 1 108 ? 10.883 -13.805 -15.352 1 98.25 108 GLN A O 1
ATOM 819 N N . ILE A 1 109 ? 11.055 -12.625 -13.398 1 98.44 109 ILE A N 1
ATOM 820 C CA . ILE A 1 109 ? 9.734 -12.016 -13.547 1 98.44 109 ILE A CA 1
ATOM 821 C C . ILE A 1 109 ? 9.852 -10.5 -13.383 1 98.44 109 ILE A C 1
ATOM 823 O O . ILE A 1 109 ? 10.852 -10 -12.867 1 98.44 109 ILE A O 1
ATOM 827 N N . GLN A 1 110 ? 8.852 -9.883 -13.906 1 97.75 110 GLN A N 1
ATOM 828 C CA . GLN A 1 110 ? 8.805 -8.43 -13.82 1 97.75 110 GLN A CA 1
ATOM 829 C C . GLN A 1 110 ? 7.598 -7.969 -13.008 1 97.75 110 GLN A C 1
ATOM 831 O O . GLN A 1 110 ? 6.461 -8.344 -13.297 1 97.75 110 GLN A O 1
ATOM 836 N N . LEU A 1 111 ? 7.961 -7.195 -12 1 98 111 LEU A N 1
ATOM 837 C CA . LEU A 1 111 ? 6.883 -6.621 -11.195 1 98 111 LEU A CA 1
ATOM 838 C C . LEU A 1 111 ? 6.531 -5.219 -11.68 1 98 111 LEU A C 1
ATOM 840 O O . LEU A 1 111 ? 7.383 -4.328 -11.695 1 98 111 LEU A O 1
ATOM 844 N N . PRO A 1 112 ? 5.324 -5.016 -12.039 1 97.88 112 PRO A N 1
ATOM 845 C CA . PRO A 1 112 ? 4.949 -3.701 -12.562 1 97.88 112 PRO A CA 1
ATOM 846 C C . PRO A 1 112 ? 5.156 -2.578 -11.547 1 97.88 112 PRO A C 1
ATOM 848 O O . PRO A 1 112 ? 4.746 -2.703 -10.391 1 97.88 112 PRO A O 1
ATOM 851 N N . ALA A 1 113 ? 5.66 -1.433 -12.016 1 97.38 113 ALA A N 1
ATOM 852 C CA . ALA A 1 113 ? 6.027 -0.313 -11.148 1 97.38 113 ALA A CA 1
ATOM 853 C C . ALA A 1 113 ? 4.793 0.464 -10.703 1 97.38 113 ALA A C 1
ATOM 855 O O . ALA A 1 113 ? 4.801 1.102 -9.648 1 97.38 113 ALA A O 1
ATOM 856 N N . HIS A 1 114 ? 3.752 0.429 -11.492 1 96.88 114 HIS A N 1
ATOM 857 C CA . HIS A 1 114 ? 2.617 1.325 -11.297 1 96.88 114 HIS A CA 1
ATOM 858 C C . HIS A 1 114 ? 1.582 0.705 -10.359 1 96.88 114 HIS A C 1
ATOM 860 O O . HIS A 1 114 ? 0.591 1.35 -10.016 1 96.88 114 HIS A O 1
ATOM 866 N N . LEU A 1 115 ? 1.84 -0.522 -9.93 1 98.19 115 LEU A N 1
ATOM 867 C CA . LEU A 1 115 ? 0.884 -1.208 -9.07 1 98.19 115 LEU A CA 1
ATOM 868 C C . LEU A 1 115 ? 1.287 -1.084 -7.602 1 98.19 115 LEU A C 1
ATOM 870 O O . LEU A 1 115 ? 2.453 -0.828 -7.293 1 98.19 115 LEU A O 1
ATOM 874 N N . PRO A 1 116 ? 0.337 -1.206 -6.707 1 98.56 116 PRO A N 1
ATOM 875 C CA . PRO A 1 116 ? 0.655 -1.042 -5.285 1 98.56 116 PRO A CA 1
ATOM 876 C C . PRO A 1 116 ? 1.594 -2.127 -4.762 1 98.56 116 PRO A C 1
ATOM 878 O O . PRO A 1 116 ? 1.576 -3.256 -5.258 1 98.56 116 PRO A O 1
ATOM 881 N N . PRO A 1 117 ? 2.338 -1.699 -3.775 1 98.56 117 PRO A N 1
ATOM 882 C CA . PRO A 1 117 ? 3.088 -2.725 -3.049 1 98.56 117 PRO A CA 1
ATOM 883 C C . PRO A 1 117 ? 2.201 -3.57 -2.139 1 98.56 117 PRO A C 1
ATOM 885 O O . PRO A 1 117 ? 1 -3.311 -2.025 1 98.56 117 PRO A O 1
ATOM 888 N N . SER A 1 118 ? 2.84 -4.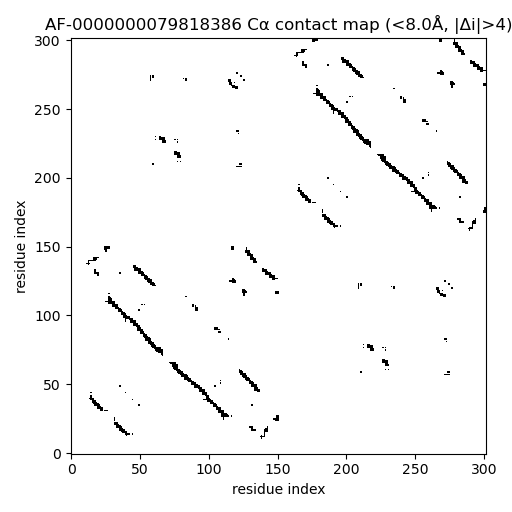629 -1.566 1 98.5 118 SER A N 1
ATOM 889 C CA . SER A 1 118 ? 2.115 -5.359 -0.531 1 98.5 118 SER A CA 1
ATOM 890 C C . SER A 1 118 ? 1.696 -4.438 0.607 1 98.5 118 SER A C 1
ATOM 892 O O . SER A 1 118 ? 2.465 -3.566 1.021 1 98.5 118 SER A O 1
ATOM 894 N N . ALA A 1 119 ? 0.439 -4.582 1.006 1 98.69 119 ALA A N 1
ATOM 895 C CA . ALA A 1 119 ? -0.067 -3.746 2.092 1 98.69 119 ALA A CA 1
ATOM 896 C C . ALA A 1 119 ? -1.313 -4.359 2.723 1 98.69 119 ALA A C 1
ATOM 898 O O . ALA A 1 119 ? -2.109 -5.004 2.035 1 98.69 119 ALA A O 1
ATOM 899 N N . ARG A 1 120 ? -1.386 -4.117 3.961 1 98.06 120 ARG A N 1
ATOM 900 C CA . ARG A 1 120 ? -2.574 -4.539 4.695 1 98.06 120 ARG A CA 1
ATOM 901 C C . ARG A 1 120 ? -3.023 -3.461 5.676 1 98.06 120 ARG A C 1
ATOM 903 O O . ARG A 1 120 ? -2.229 -2.982 6.484 1 98.06 120 ARG A O 1
ATOM 910 N N . GLY A 1 121 ? -4.234 -3.012 5.441 1 97.81 121 GLY A N 1
ATOM 911 C CA . GLY A 1 121 ? -4.871 -2.098 6.375 1 97.81 121 GLY A CA 1
ATOM 912 C C . GLY A 1 121 ? -5.961 -2.75 7.203 1 97.81 121 GLY A C 1
ATOM 913 O O . GLY A 1 121 ? -5.898 -3.949 7.484 1 97.81 121 GLY A O 1
ATOM 914 N N . ARG A 1 122 ? -6.902 -1.917 7.652 1 95.94 122 ARG A N 1
ATOM 915 C CA . ARG A 1 122 ? -8.016 -2.408 8.445 1 95.94 122 ARG A CA 1
ATOM 916 C C . ARG A 1 122 ? -9.039 -3.135 7.574 1 95.94 122 ARG A C 1
ATOM 918 O O . ARG A 1 122 ? -9.523 -4.207 7.941 1 95.94 122 ARG A O 1
ATOM 925 N N . ASN A 1 123 ? -9.281 -2.543 6.402 1 94.44 123 ASN A N 1
ATOM 926 C CA . ASN A 1 123 ? -10.383 -3.021 5.574 1 94.44 123 ASN A CA 1
ATOM 927 C C . ASN A 1 123 ? -9.883 -3.568 4.238 1 94.44 123 ASN A C 1
ATOM 929 O O . ASN A 1 123 ? -10.617 -4.277 3.545 1 94.44 123 ASN A O 1
ATOM 933 N N . ALA A 1 124 ? -8.688 -3.193 3.916 1 96.88 124 ALA A N 1
ATOM 934 C CA . ALA A 1 124 ? -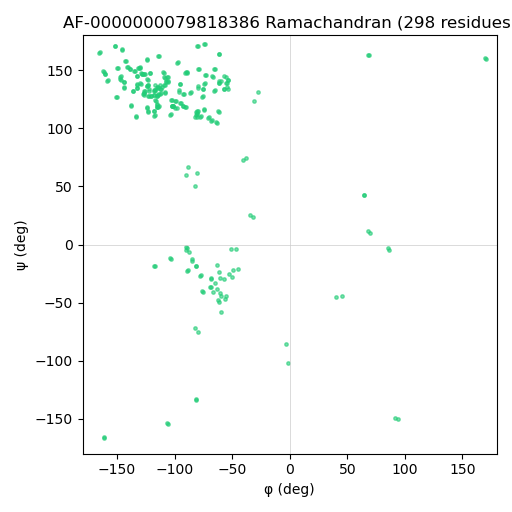8.203 -3.527 2.578 1 96.88 124 ALA A CA 1
ATOM 935 C C . ALA A 1 124 ? -6.82 -4.176 2.641 1 96.88 124 ALA A C 1
ATOM 937 O O . ALA A 1 124 ? -6.059 -3.939 3.58 1 96.88 124 ALA A O 1
ATOM 938 N N . GLU A 1 125 ? -6.605 -4.965 1.646 1 98.25 125 GLU A N 1
ATOM 939 C CA . GLU A 1 125 ? -5.324 -5.652 1.511 1 98.25 125 GLU A CA 1
ATOM 940 C C . GLU A 1 125 ? -4.914 -5.777 0.045 1 98.25 125 GLU A C 1
ATOM 942 O O . GLU A 1 125 ? -5.75 -6.062 -0.815 1 98.25 125 GLU A O 1
ATOM 947 N N . PHE A 1 126 ? -3.574 -5.473 -0.204 1 98.81 126 PHE A N 1
ATOM 948 C CA . PHE A 1 126 ? -2.938 -5.797 -1.476 1 98.81 126 PHE A CA 1
ATOM 949 C C . PHE A 1 126 ? -2.031 -7.016 -1.332 1 98.81 126 PHE A C 1
ATOM 951 O O . PHE A 1 126 ? -0.971 -6.938 -0.708 1 98.81 126 PHE A O 1
ATOM 958 N N . ARG A 1 127 ? -2.439 -8.086 -1.957 1 98.81 127 ARG A N 1
ATOM 959 C CA . ARG A 1 127 ? -1.763 -9.367 -1.792 1 98.81 127 ARG A CA 1
ATOM 960 C C . ARG A 1 127 ? -1.095 -9.805 -3.09 1 98.81 127 ARG A C 1
ATOM 962 O O . ARG A 1 127 ? -1.771 -10.039 -4.098 1 98.81 127 ARG A O 1
ATOM 969 N N . TRP A 1 128 ? 0.21 -9.938 -2.982 1 98.81 128 TRP A N 1
ATOM 970 C CA . TRP A 1 128 ? 0.978 -10.484 -4.094 1 98.81 128 TRP A CA 1
ATOM 971 C C . TRP A 1 128 ? 1.206 -11.984 -3.91 1 98.81 128 TRP A C 1
ATOM 973 O O . TRP A 1 128 ? 1.498 -12.445 -2.803 1 98.81 128 TRP A O 1
ATOM 983 N N . GLN A 1 129 ? 1.063 -12.648 -4.992 1 98.81 129 GLN A N 1
ATOM 984 C CA . GLN A 1 129 ? 1.283 -14.086 -4.953 1 98.81 129 GLN A CA 1
ATOM 985 C C . GLN A 1 129 ? 2 -14.57 -6.211 1 98.81 129 GLN A C 1
ATOM 987 O O . GLN A 1 129 ? 1.89 -13.945 -7.273 1 98.81 129 GLN 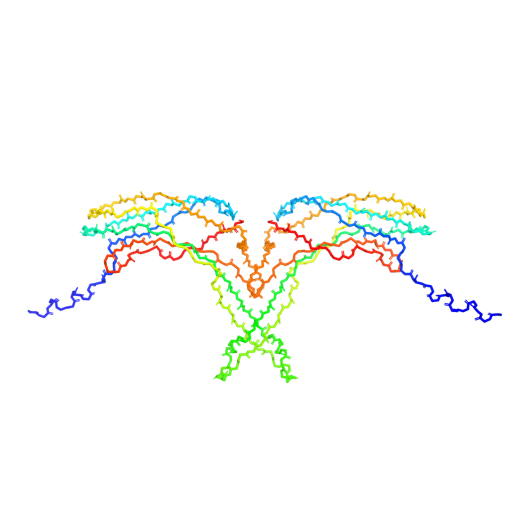A O 1
ATOM 992 N N . VAL A 1 130 ? 2.738 -15.688 -6.059 1 98.81 130 VAL A N 1
ATOM 993 C CA . VAL A 1 130 ? 3.414 -16.344 -7.176 1 98.81 130 VAL A CA 1
ATOM 994 C C . VAL A 1 130 ? 3.061 -17.828 -7.195 1 98.81 130 VAL A C 1
ATOM 996 O O . VAL A 1 130 ? 2.814 -18.422 -6.145 1 98.81 130 VAL A O 1
ATOM 999 N N . ARG A 1 131 ? 2.992 -18.359 -8.359 1 98.75 131 ARG A N 1
ATOM 1000 C CA . ARG A 1 131 ? 2.758 -19.781 -8.578 1 98.75 131 ARG A CA 1
ATOM 1001 C C . ARG A 1 131 ? 3.543 -20.297 -9.781 1 98.75 131 ARG A C 1
ATOM 1003 O O . ARG A 1 131 ? 3.67 -19.594 -10.789 1 98.75 131 ARG A O 1
ATOM 1010 N N . ALA A 1 132 ? 4.078 -21.469 -9.617 1 98.62 132 ALA A N 1
ATOM 1011 C CA . ALA A 1 132 ? 4.707 -22.141 -10.75 1 98.62 132 ALA A CA 1
ATOM 1012 C C . ALA A 1 132 ? 3.883 -23.328 -11.211 1 98.62 132 ALA A C 1
ATOM 1014 O O . ALA A 1 132 ? 3.254 -24.016 -10.391 1 98.62 132 ALA A O 1
ATOM 1015 N N . ARG A 1 133 ? 3.938 -23.578 -12.484 1 98 133 ARG A N 1
ATOM 1016 C CA . ARG A 1 133 ? 3.279 -24.766 -13.008 1 98 133 ARG A CA 1
ATOM 1017 C C . ARG A 1 133 ? 4.016 -25.312 -14.234 1 98 133 ARG A C 1
ATOM 1019 O O . ARG A 1 133 ? 4.73 -24.562 -14.906 1 98 133 ARG A O 1
ATOM 1026 N N . LEU A 1 134 ? 3.871 -26.562 -14.391 1 97.81 134 LEU A N 1
ATOM 1027 C CA . LEU A 1 134 ? 4.316 -27.203 -15.625 1 97.81 134 LEU A CA 1
ATOM 1028 C C . LEU A 1 134 ? 3.193 -27.219 -16.656 1 97.81 134 LEU A C 1
ATOM 1030 O O . LEU A 1 134 ? 2.125 -27.781 -16.406 1 97.81 134 LEU A O 1
ATOM 1034 N N . ASP A 1 135 ? 3.506 -26.531 -17.766 1 97.06 135 ASP A N 1
ATOM 1035 C CA . ASP A 1 135 ? 2.555 -26.609 -18.875 1 97.06 135 ASP A CA 1
ATOM 1036 C C . ASP A 1 135 ? 2.705 -27.938 -19.625 1 97.06 135 ASP A C 1
ATOM 1038 O O . ASP A 1 135 ? 3.721 -28.172 -20.281 1 97.06 135 ASP A O 1
ATOM 1042 N N . MET A 1 136 ? 1.688 -28.75 -19.438 1 95.12 136 MET A N 1
ATOM 1043 C CA . MET A 1 136 ? 1.745 -30.031 -20.125 1 95.12 136 MET A CA 1
ATOM 1044 C C . MET A 1 136 ? 0.343 -30.547 -20.422 1 95.12 136 MET A C 1
ATOM 1046 O O . MET A 1 136 ? -0.649 -29.938 -20.047 1 95.12 136 MET A O 1
ATOM 1050 N N . LYS A 1 137 ? 0.407 -31.625 -21.234 1 90.38 137 LYS A N 1
ATOM 1051 C CA . LYS A 1 137 ? -0.881 -32.25 -21.531 1 90.38 137 LYS A CA 1
ATOM 1052 C C . LYS A 1 137 ? -1.491 -32.844 -20.266 1 90.38 137 LYS A C 1
ATOM 1054 O O . LYS A 1 137 ? -0.792 -33.5 -19.484 1 90.38 137 LYS A O 1
ATOM 1059 N N . GLY A 1 138 ? -2.746 -32.594 -20.031 1 86.5 138 GLY A N 1
ATOM 1060 C CA . GLY A 1 138 ? -3.398 -33.062 -18.812 1 86.5 138 GLY A CA 1
ATOM 1061 C C . GLY A 1 138 ? -3.348 -32.094 -17.672 1 86.5 138 GLY A C 1
ATOM 1062 O O . GLY A 1 138 ? -3.396 -30.875 -17.906 1 86.5 138 GLY A O 1
ATOM 1063 N N . ASN A 1 139 ? -3.328 -32.688 -16.438 1 85.44 139 ASN A N 1
ATOM 1064 C CA . ASN A 1 139 ? -3.266 -31.828 -15.273 1 85.44 139 ASN A CA 1
ATOM 1065 C C . ASN A 1 139 ? -1.865 -31.25 -15.078 1 85.44 139 ASN A C 1
ATOM 1067 O O . ASN A 1 139 ? -0.881 -32 -15.07 1 85.44 139 ASN A O 1
ATOM 1071 N N . ASP A 1 140 ? -1.749 -29.938 -14.938 1 89.44 140 ASP A N 1
ATOM 1072 C CA . ASP A 1 140 ? -0.475 -29.266 -14.719 1 89.44 140 ASP A CA 1
ATOM 1073 C C . ASP A 1 140 ? -0.077 -29.312 -13.242 1 89.44 140 ASP A C 1
ATOM 1075 O O . ASP A 1 140 ? -0.715 -28.688 -12.398 1 89.44 140 ASP A O 1
ATOM 1079 N N . PRO A 1 141 ? 0.921 -30.078 -12.992 1 94.44 141 PRO A N 1
ATOM 1080 C CA . PRO A 1 141 ? 1.443 -29.922 -11.633 1 94.44 141 PRO A CA 1
ATOM 1081 C C . PRO A 1 141 ? 1.808 -28.484 -11.305 1 94.44 141 PRO A C 1
ATOM 1083 O O . PRO A 1 141 ? 2.303 -27.75 -12.172 1 94.44 141 PRO A O 1
ATOM 1086 N N . ASP A 1 142 ? 1.516 -28.031 -10.156 1 97.06 142 ASP A N 1
ATOM 1087 C CA . ASP A 1 142 ? 1.823 -26.641 -9.797 1 97.06 142 ASP A CA 1
ATOM 1088 C C . ASP A 1 142 ? 2.191 -26.516 -8.32 1 97.06 142 ASP A C 1
ATOM 1090 O O . ASP A 1 142 ? 1.99 -27.453 -7.551 1 97.06 142 ASP A O 1
ATOM 1094 N N . SER A 1 143 ? 2.703 -25.453 -7.941 1 97.88 143 SER A N 1
ATOM 1095 C CA . SER A 1 143 ? 3.217 -25.203 -6.598 1 97.88 143 SER A CA 1
ATOM 1096 C C . SER A 1 143 ? 2.123 -24.688 -5.676 1 97.88 143 SER A C 1
ATOM 1098 O O . SER A 1 143 ? 2.33 -24.562 -4.469 1 97.88 143 SER A O 1
ATOM 1100 N N . GLY A 1 144 ? 1.036 -24.438 -6.164 1 97.38 144 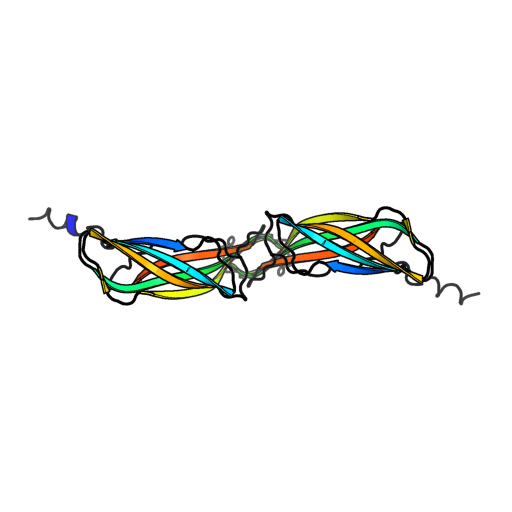GLY A N 1
ATOM 1101 C CA . GLY A 1 144 ? 0.126 -23.594 -5.41 1 97.38 144 GLY A CA 1
ATOM 1102 C C . GLY A 1 144 ? 0.599 -22.141 -5.309 1 97.38 144 GLY A C 1
ATOM 1103 O O . GLY A 1 144 ? 1.737 -21.844 -5.664 1 97.38 144 GLY A O 1
ATOM 1104 N N . TRP A 1 145 ? -0.359 -21.297 -4.957 1 98.25 145 TRP A N 1
ATOM 1105 C CA . TRP A 1 145 ? -0.03 -19.891 -4.805 1 98.25 145 TRP A CA 1
ATOM 1106 C C . TRP A 1 145 ? 0.734 -19.641 -3.508 1 98.25 145 TRP A C 1
ATOM 1108 O O . TRP A 1 145 ? 0.39 -20.203 -2.463 1 98.25 145 TRP A O 1
ATOM 1118 N N . GLN A 1 146 ? 1.743 -18.906 -3.639 1 97.81 146 GLN A N 1
ATOM 1119 C CA . GLN A 1 146 ? 2.521 -18.469 -2.484 1 97.81 146 GLN A CA 1
ATOM 1120 C C . GLN A 1 146 ? 2.498 -16.953 -2.35 1 97.81 146 GLN A C 1
ATOM 1122 O O . GLN A 1 146 ? 2.764 -16.234 -3.314 1 97.81 146 GLN A O 1
ATOM 1127 N N . MET A 1 147 ? 2.229 -16.547 -1.113 1 98.06 147 MET A N 1
ATOM 1128 C CA . MET A 1 147 ? 2.27 -15.102 -0.862 1 98.06 147 MET A CA 1
ATOM 1129 C C . MET A 1 147 ? 3.709 -14.594 -0.832 1 98.06 147 MET A C 1
ATOM 1131 O O . MET A 1 147 ? 4.594 -15.266 -0.298 1 98.06 147 MET A O 1
ATOM 1135 N N . VAL A 1 148 ? 3.879 -13.422 -1.451 1 98.38 148 VAL A N 1
ATOM 1136 C CA . VAL A 1 148 ? 5.191 -12.789 -1.417 1 98.38 148 VAL A CA 1
ATOM 1137 C C . VAL A 1 148 ? 5.047 -11.32 -1.022 1 98.38 148 VAL A C 1
ATOM 1139 O O . VAL A 1 148 ? 4.012 -10.703 -1.285 1 98.38 148 VAL A O 1
ATOM 1142 N N . GLU A 1 149 ? 6.098 -10.789 -0.404 1 97.81 149 GLU A N 1
ATOM 1143 C CA . GLU A 1 149 ? 6.141 -9.375 -0.041 1 97.81 149 GLU A CA 1
ATOM 1144 C C . GLU A 1 149 ? 6.805 -8.547 -1.137 1 97.81 149 GLU A C 1
ATOM 1146 O O . GLU A 1 149 ? 7.969 -8.766 -1.472 1 97.81 149 GLU A O 1
ATOM 1151 N N . VAL A 1 150 ? 6.02 -7.602 -1.677 1 98.19 150 VAL A N 1
ATOM 1152 C CA . VAL A 1 150 ? 6.523 -6.762 -2.76 1 98.19 150 VAL A CA 1
ATOM 1153 C C . VAL A 1 150 ? 6.617 -5.312 -2.289 1 98.19 150 VAL A C 1
ATOM 1155 O O . VAL A 1 150 ? 5.68 -4.785 -1.686 1 98.19 150 VAL A O 1
ATOM 1158 N N . HIS A 1 151 ? 7.773 -4.727 -2.654 1 95.88 151 HIS A N 1
ATOM 1159 C CA . HIS A 1 151 ? 8.031 -3.35 -2.242 1 95.88 151 HIS A CA 1
ATOM 1160 C C . HIS A 1 151 ? 8.031 -2.406 -3.441 1 95.88 151 HIS A C 1
ATOM 1162 O O . HIS A 1 151 ? 8.336 -2.82 -4.562 1 95.88 151 HIS A O 1
ATOM 1168 N N . MET B 1 1 ? -18.547 58.062 13.18 1 27.95 1 MET B N 1
ATOM 1169 C CA . MET B 1 1 ? -18.375 57.125 14.266 1 27.95 1 MET B CA 1
ATOM 1170 C C . MET B 1 1 ? -18.422 55.688 13.742 1 27.95 1 MET B C 1
ATOM 1172 O O . MET B 1 1 ? -18.031 54.75 14.438 1 27.95 1 MET B O 1
ATOM 1176 N N . GLY B 1 2 ? -19.453 55.375 12.883 1 31.91 2 GLY B N 1
ATOM 1177 C CA . GLY B 1 2 ? -20 54.062 12.531 1 31.91 2 GLY B CA 1
ATOM 1178 C C . GLY B 1 2 ? -19.047 53.219 11.695 1 31.91 2 GLY B C 1
ATOM 1179 O O . GLY B 1 2 ? -19.359 52.094 11.312 1 31.91 2 GLY B O 1
ATOM 1180 N N . PHE B 1 3 ? -18.266 53.812 10.758 1 35.5 3 PHE B N 1
ATOM 1181 C CA . PHE B 1 3 ? -17.484 53.125 9.734 1 35.5 3 PHE B CA 1
ATOM 1182 C C . PHE B 1 3 ? -16.438 52.219 10.375 1 35.5 3 PHE B C 1
ATOM 1184 O O . PHE B 1 3 ? -15.719 51.5 9.68 1 35.5 3 PHE B O 1
ATOM 1191 N N . LEU B 1 4 ? -15.938 52.438 11.703 1 39.12 4 LEU B N 1
ATOM 1192 C CA . LEU B 1 4 ? -14.898 51.688 12.398 1 39.12 4 LEU B CA 1
ATOM 1193 C C . LEU B 1 4 ? -15.344 50.25 12.641 1 39.12 4 LEU B C 1
ATOM 1195 O O . LEU B 1 4 ? -14.555 49.438 13.102 1 39.12 4 LEU B O 1
ATOM 1199 N N . SER B 1 5 ? -16.672 50 12.867 1 35.94 5 SER B N 1
ATOM 1200 C CA . SER B 1 5 ? -17.078 48.688 13.312 1 35.94 5 SER B CA 1
ATOM 1201 C C . SER B 1 5 ? -16.719 47.625 12.281 1 35.94 5 SER B C 1
ATOM 1203 O O . SER B 1 5 ? -16.531 46.438 12.617 1 35.94 5 SER B O 1
ATOM 1205 N N . ASN B 1 6 ? -17.047 47.781 10.984 1 35.22 6 ASN B N 1
ATOM 1206 C CA . ASN B 1 6 ? -16.953 46.75 9.977 1 35.22 6 ASN B CA 1
ATOM 1207 C C . ASN B 1 6 ? -15.516 46.25 9.805 1 35.22 6 ASN B C 1
ATOM 1209 O O . ASN B 1 6 ? -15.273 45.188 9.227 1 35.22 6 ASN B O 1
ATOM 1213 N N . MET B 1 7 ? -14.453 47.062 9.789 1 33.72 7 MET B N 1
ATOM 1214 C CA . MET B 1 7 ? -13.07 46.625 9.602 1 33.72 7 MET B CA 1
ATOM 1215 C C . MET B 1 7 ? -12.688 45.594 10.664 1 33.72 7 MET B C 1
ATOM 1217 O O . MET B 1 7 ? -11.609 45 10.586 1 33.72 7 MET B O 1
ATOM 1221 N N . LYS B 1 8 ? -13.195 45.531 11.891 1 38.09 8 LYS B N 1
ATOM 1222 C CA . LYS B 1 8 ? -12.844 44.562 12.93 1 38.09 8 LYS B CA 1
ATOM 1223 C C . LYS B 1 8 ? -13.016 43.156 12.445 1 38.09 8 LYS B C 1
ATOM 1225 O O . LYS B 1 8 ? -12.75 42.188 13.18 1 38.09 8 LYS B O 1
ATOM 1230 N N . ASN B 1 9 ? -14.078 42.875 11.781 1 35.56 9 ASN B N 1
ATOM 1231 C CA . ASN B 1 9 ? -14.188 41.531 11.258 1 35.56 9 ASN B CA 1
ATOM 1232 C C . ASN B 1 9 ? -12.898 41.094 10.562 1 35.56 9 ASN B C 1
ATOM 1234 O O . ASN B 1 9 ? -12.898 40.812 9.359 1 35.56 9 ASN B O 1
ATOM 1238 N N . ASN B 1 10 ? -11.938 42.031 10.477 1 35.56 10 ASN B N 1
ATOM 1239 C CA . ASN B 1 10 ? -10.617 41.719 9.945 1 35.56 10 ASN B CA 1
ATOM 1240 C C . ASN B 1 10 ? -10.273 40.25 10.164 1 35.56 10 ASN B C 1
ATOM 1242 O O . ASN B 1 10 ? -10.703 39.625 11.141 1 35.56 10 ASN B O 1
ATOM 1246 N N . LEU B 1 11 ? -9.82 39.562 9.156 1 36.81 11 LEU B N 1
ATOM 1247 C CA . LEU B 1 11 ? -9.406 38.188 8.938 1 36.81 11 LEU B CA 1
ATOM 1248 C C . LEU B 1 11 ? -8.602 37.688 10.125 1 36.81 11 LEU B C 1
ATOM 1250 O O . LEU B 1 11 ? -7.566 38.25 10.484 1 36.81 11 LEU B O 1
ATOM 1254 N N . THR B 1 12 ? -9.047 37.375 11.312 1 40.41 12 THR B N 1
ATOM 1255 C CA . THR B 1 12 ? -8.461 36.625 12.422 1 40.41 12 THR B CA 1
ATOM 1256 C C . THR B 1 12 ? -7.07 36.094 12.055 1 40.41 12 THR B C 1
ATOM 1258 O O . THR B 1 12 ? -6.086 36.438 12.719 1 40.41 12 THR B O 1
ATOM 1261 N N . GLY B 1 13 ? -6.992 34.719 11.703 1 47.94 13 GLY B N 1
ATOM 1262 C CA . GLY B 1 13 ? -6 33.688 11.992 1 47.94 13 GLY B CA 1
ATOM 1263 C C . GLY B 1 13 ? -4.621 34.031 11.453 1 47.94 13 GLY B C 1
ATOM 1264 O O . GLY B 1 13 ? -3.627 33.406 11.852 1 47.94 13 GLY B O 1
ATOM 1265 N N . SER B 1 14 ? -4.223 34.312 10.125 1 67.19 14 SER B N 1
ATOM 1266 C CA . SER B 1 14 ? -3.047 33.719 9.516 1 67.19 14 SER B CA 1
ATOM 1267 C C . SER B 1 14 ? -1.77 34.438 9.938 1 67.19 14 SER B C 1
ATOM 1269 O O . SER B 1 14 ? -1.379 35.438 9.328 1 67.19 14 SER B O 1
ATOM 1271 N N . TRP B 1 15 ? -1.53 34.406 11.219 1 89.75 15 TRP B N 1
ATOM 1272 C CA . TRP B 1 15 ? -0.348 34.969 11.875 1 89.75 15 TRP B CA 1
ATOM 1273 C C . TRP B 1 15 ? 0.918 34.594 11.109 1 89.75 15 TRP B C 1
ATOM 1275 O O . TRP B 1 15 ? 1.956 35.25 11.273 1 89.75 15 TRP B O 1
ATOM 1285 N N . ALA B 1 16 ? 0.788 33.688 10.453 1 96.31 16 ALA B N 1
ATOM 1286 C CA . ALA B 1 16 ? 1.978 33.219 9.75 1 96.31 16 ALA B CA 1
ATOM 1287 C C . ALA B 1 16 ? 1.602 32.312 8.594 1 96.31 16 ALA B C 1
ATOM 1289 O O . ALA B 1 16 ? 0.557 31.641 8.633 1 96.31 16 ALA B O 1
ATOM 1290 N N . ASN B 1 17 ? 2.436 32.344 7.555 1 96.81 17 ASN B N 1
ATOM 1291 C CA . ASN B 1 17 ? 2.441 31.25 6.57 1 96.81 17 ASN B CA 1
ATOM 1292 C C . ASN B 1 17 ? 3.348 30.109 7.004 1 96.81 17 ASN B C 1
ATOM 1294 O O . ASN B 1 17 ? 4.469 30.328 7.457 1 96.81 17 ASN B O 1
ATOM 1298 N N . VAL B 1 18 ? 2.746 28.875 6.922 1 98 18 VAL B N 1
ATOM 1299 C CA . VAL B 1 18 ? 3.496 27.703 7.34 1 98 18 VAL B CA 1
ATOM 1300 C C . VAL B 1 18 ? 3.568 26.703 6.191 1 98 18 VAL B C 1
ATOM 1302 O O . VAL B 1 18 ? 2.555 26.406 5.551 1 98 18 VAL B O 1
ATOM 1305 N N . ASN B 1 19 ? 4.82 26.281 5.887 1 98.31 19 ASN B N 1
ATOM 1306 C CA . ASN B 1 19 ? 5.055 25.234 4.906 1 98.31 19 ASN B CA 1
ATOM 1307 C C . ASN B 1 19 ? 5.895 24.094 5.484 1 98.31 19 ASN B C 1
ATOM 1309 O O . ASN B 1 19 ? 6.762 24.328 6.328 1 98.31 19 ASN B O 1
ATOM 1313 N N . VAL B 1 20 ? 5.613 22.906 5.023 1 98.69 20 VAL B N 1
ATOM 1314 C CA . VAL B 1 20 ? 6.391 21.75 5.488 1 98.69 20 VAL B CA 1
ATOM 1315 C C . VAL B 1 20 ? 7.012 21.031 4.297 1 98.69 20 VAL B C 1
ATOM 1317 O O . VAL B 1 20 ? 6.371 20.875 3.252 1 98.69 20 VAL B O 1
ATOM 1320 N N . ARG B 1 21 ? 8.273 20.672 4.504 1 98.31 21 ARG B N 1
ATOM 1321 C CA . ARG B 1 21 ? 9.016 19.859 3.535 1 98.31 21 ARG B CA 1
ATOM 1322 C C . ARG B 1 21 ? 9.555 18.594 4.172 1 98.31 21 ARG B C 1
ATOM 1324 O O . ARG B 1 21 ? 9.898 18.578 5.355 1 98.31 21 ARG B O 1
ATOM 1331 N N . THR B 1 22 ? 9.516 17.547 3.436 1 98.25 22 THR B N 1
ATOM 1332 C CA . THR B 1 22 ? 10.117 16.297 3.873 1 98.25 22 THR B CA 1
ATOM 1333 C C . THR B 1 22 ? 11.312 15.93 2.994 1 98.25 22 THR B C 1
ATOM 1335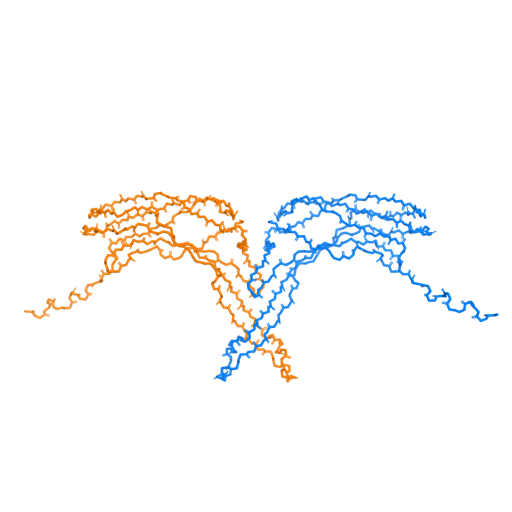 O O . THR B 1 22 ? 11.484 16.5 1.912 1 98.25 22 THR B O 1
ATOM 1338 N N . GLY B 1 23 ? 12.117 15.016 3.57 1 94.56 23 GLY B N 1
ATOM 1339 C CA . GLY B 1 23 ? 13.148 14.43 2.727 1 94.56 23 GLY B CA 1
ATOM 1340 C C . GLY B 1 23 ? 12.586 13.68 1.535 1 94.56 23 GLY B C 1
ATOM 1341 O O . GLY B 1 23 ? 11.383 13.414 1.472 1 94.56 23 GLY B O 1
ATOM 1342 N N . PRO B 1 24 ? 13.453 13.414 0.563 1 90.12 24 PRO B N 1
ATOM 1343 C CA . PRO B 1 24 ? 12.984 12.867 -0.713 1 90.12 24 PRO B CA 1
ATOM 1344 C C . PRO B 1 24 ? 12.453 11.438 -0.59 1 90.12 24 PRO B C 1
ATOM 1346 O O . PRO B 1 24 ? 11.648 11.008 -1.413 1 90.12 24 PRO B O 1
ATOM 1349 N N . GLU B 1 25 ? 13.016 10.719 0.368 1 92.69 25 GLU B N 1
ATOM 1350 C CA . GLU B 1 25 ? 12.562 9.344 0.511 1 92.69 25 GLU B CA 1
ATOM 1351 C C . GLU B 1 25 ? 12.031 9.078 1.918 1 92.69 25 GLU B C 1
ATOM 1353 O O . GLU B 1 25 ? 12.766 9.227 2.898 1 92.69 25 GLU B O 1
ATOM 1358 N N . LEU B 1 26 ? 10.766 8.812 1.979 1 97.94 26 LEU B N 1
ATOM 1359 C CA . LEU B 1 26 ? 10.156 8.422 3.24 1 97.94 26 LEU B CA 1
ATOM 1360 C C . LEU B 1 26 ? 9.992 6.902 3.314 1 97.94 26 LEU B C 1
ATOM 1362 O O . LEU B 1 26 ? 9.289 6.309 2.496 1 97.94 26 LEU B O 1
ATOM 1366 N N . ARG B 1 27 ? 10.672 6.316 4.293 1 97.62 27 ARG B N 1
ATOM 1367 C CA . ARG B 1 27 ? 10.656 4.867 4.465 1 97.62 27 ARG B CA 1
ATOM 1368 C C . ARG B 1 27 ? 10.148 4.48 5.848 1 97.62 27 ARG B C 1
ATOM 1370 O O . ARG B 1 27 ? 10.609 5.02 6.855 1 97.62 27 ARG B O 1
ATOM 1377 N N . ARG B 1 28 ? 9.297 3.549 5.762 1 98.06 28 ARG B N 1
ATOM 1378 C CA . ARG B 1 28 ? 8.812 3.035 7.039 1 98.06 28 ARG B CA 1
ATOM 1379 C C . ARG B 1 28 ? 9.961 2.445 7.855 1 98.06 28 ARG B C 1
ATOM 1381 O O . ARG B 1 28 ? 10.891 1.864 7.301 1 98.06 28 ARG B O 1
ATOM 1388 N N . GLY B 1 29 ? 9.898 2.691 9.109 1 97.69 29 GLY B N 1
ATOM 1389 C CA . GLY B 1 29 ? 10.906 2.15 10.008 1 97.69 29 GLY B CA 1
ATOM 1390 C C . GLY B 1 29 ? 12.141 3.018 10.117 1 97.69 29 GLY B C 1
ATOM 1391 O O . GLY B 1 29 ? 13.047 2.727 10.898 1 97.69 29 GLY B O 1
ATOM 1392 N N . GLU B 1 30 ? 12.188 4.027 9.375 1 96.69 30 GLU B N 1
ATOM 1393 C CA . GLU B 1 30 ? 13.344 4.926 9.375 1 96.69 30 GLU B CA 1
ATOM 1394 C C . GLU B 1 30 ? 12.93 6.348 9.734 1 96.69 30 GLU B C 1
ATOM 1396 O O . GLU B 1 30 ? 11.812 6.773 9.438 1 96.69 30 GLU B O 1
ATOM 1401 N N . PRO B 1 31 ? 13.875 7.07 10.414 1 97.06 31 PRO B N 1
ATOM 1402 C CA . PRO B 1 31 ? 13.602 8.5 10.602 1 97.06 31 PRO B CA 1
ATOM 1403 C C . PRO B 1 31 ? 13.633 9.281 9.289 1 97.06 31 PRO B C 1
ATOM 1405 O O . PRO B 1 31 ? 14.391 8.93 8.383 1 97.06 31 PRO B O 1
ATOM 1408 N N . ALA B 1 32 ? 12.789 10.234 9.219 1 98.06 32 ALA B N 1
ATOM 1409 C CA . ALA B 1 32 ? 12.773 11.109 8.047 1 98.06 32 ALA B CA 1
ATOM 1410 C C . ALA B 1 32 ? 12.93 12.57 8.445 1 98.06 32 ALA B C 1
ATOM 1412 O O . ALA B 1 32 ? 12.312 13.031 9.406 1 98.06 32 ALA B O 1
ATOM 1413 N N . SER B 1 33 ? 13.734 13.211 7.715 1 98.38 33 SER B N 1
ATOM 1414 C CA . SER B 1 33 ? 13.938 14.633 7.98 1 98.38 33 SER B CA 1
ATOM 1415 C C . SER B 1 33 ? 12.727 15.453 7.539 1 98.38 33 SER B C 1
ATOM 1417 O O . SER B 1 33 ? 12.102 15.148 6.523 1 98.38 33 SER B O 1
ATOM 1419 N N . VAL B 1 34 ? 12.477 16.516 8.312 1 98.69 34 VAL B N 1
ATOM 1420 C CA . VAL B 1 34 ? 11.438 17.484 7.953 1 98.69 34 VAL B CA 1
ATOM 1421 C C . VAL B 1 34 ? 11.922 18.906 8.219 1 98.69 34 VAL B C 1
ATOM 1423 O O . VAL B 1 34 ? 12.797 19.109 9.062 1 98.69 34 VAL B O 1
ATOM 1426 N N . ALA B 1 35 ? 11.406 19.766 7.469 1 98.75 35 ALA B N 1
ATOM 1427 C CA . ALA B 1 35 ? 11.633 21.188 7.664 1 98.75 35 ALA B CA 1
ATOM 1428 C C . ALA B 1 35 ? 10.32 21.969 7.602 1 98.75 35 ALA B C 1
ATOM 1430 O O . ALA B 1 35 ? 9.461 21.688 6.754 1 98.75 35 ALA B O 1
ATOM 1431 N N . VAL B 1 36 ? 10.172 22.875 8.555 1 98.62 36 VAL B N 1
ATOM 1432 C CA . VAL B 1 36 ? 9 23.75 8.594 1 98.62 36 VAL B CA 1
ATOM 1433 C C . VAL B 1 36 ? 9.422 25.203 8.383 1 98.62 36 VAL B C 1
ATOM 1435 O O . VAL B 1 36 ? 10.188 25.75 9.18 1 98.62 36 VAL B O 1
ATOM 1438 N N . ASP B 1 37 ? 8.891 25.75 7.281 1 98.56 37 ASP B N 1
ATOM 1439 C CA . ASP B 1 37 ? 9.156 27.156 6.98 1 98.56 37 ASP B CA 1
ATOM 1440 C C . ASP B 1 37 ? 8.023 28.047 7.484 1 98.56 37 ASP B C 1
ATOM 1442 O O . ASP B 1 37 ? 6.848 27.781 7.203 1 98.56 37 ASP B O 1
ATOM 1446 N N . VAL B 1 38 ? 8.453 29.109 8.156 1 97.94 38 VAL B N 1
ATOM 1447 C CA . VAL B 1 38 ? 7.48 30.016 8.758 1 97.94 38 VAL B CA 1
ATOM 1448 C C . VAL B 1 38 ? 7.766 31.453 8.328 1 97.94 38 VAL B C 1
ATOM 1450 O O . VAL B 1 38 ? 8.906 31.906 8.391 1 97.94 38 VAL B O 1
ATOM 1453 N N . GLN B 1 39 ? 6.727 32.062 7.871 1 97.62 39 GLN B N 1
ATOM 1454 C CA . GLN B 1 39 ? 6.762 33.5 7.613 1 97.62 39 GLN B CA 1
ATOM 1455 C C . GLN B 1 39 ? 5.746 34.219 8.484 1 97.62 39 GLN B C 1
ATOM 1457 O O . GLN B 1 39 ? 4.543 34.156 8.227 1 97.62 39 GLN B O 1
ATOM 1462 N N . VAL B 1 40 ? 6.379 34.938 9.383 1 96.31 40 VAL B N 1
ATOM 1463 C CA . VAL B 1 40 ? 5.512 35.656 10.305 1 96.31 40 VAL B CA 1
ATOM 1464 C C . VAL B 1 40 ? 4.98 36.938 9.625 1 96.31 40 VAL B C 1
ATOM 1466 O O . VAL B 1 40 ? 5.711 37.594 8.898 1 96.31 40 VAL B O 1
ATOM 1469 N N . LYS B 1 41 ? 3.768 37.125 9.82 1 94.38 41 LYS B N 1
ATOM 1470 C CA . LYS B 1 41 ? 3.166 38.312 9.211 1 94.38 41 LYS B CA 1
ATOM 1471 C C . LYS B 1 41 ? 3.424 39.562 10.047 1 94.38 41 LYS B C 1
ATOM 1473 O O . LYS B 1 41 ? 4.547 39.781 10.5 1 94.38 41 LYS B O 1
ATOM 1478 N N . ASP B 1 42 ? 2.512 40.344 10.281 1 92.75 42 ASP B N 1
ATOM 1479 C CA . ASP B 1 42 ? 2.668 41.75 10.641 1 92.75 42 ASP B CA 1
ATOM 1480 C C . ASP B 1 42 ? 2.904 41.906 12.141 1 92.75 42 ASP B C 1
ATOM 1482 O O . ASP B 1 42 ? 3.293 42.969 12.602 1 92.75 42 ASP B O 1
ATOM 1486 N N . ASN B 1 43 ? 2.725 40.938 12.969 1 92.69 43 ASN B N 1
ATOM 1487 C CA . ASN B 1 43 ? 2.881 41.031 14.414 1 92.69 43 ASN B CA 1
ATOM 1488 C C . ASN B 1 43 ? 3.781 39.906 14.961 1 92.69 43 ASN B C 1
ATOM 1490 O O . ASN B 1 43 ? 3.814 38.812 14.414 1 92.69 43 ASN B O 1
ATOM 1494 N N . ASP B 1 44 ? 4.488 40.281 16.016 1 94.75 44 ASP B N 1
ATOM 1495 C CA . ASP B 1 44 ? 5.203 39.25 16.75 1 94.75 44 ASP B CA 1
ATOM 1496 C C . ASP B 1 44 ? 4.246 38.156 17.234 1 94.75 44 ASP B C 1
ATOM 1498 O O . ASP B 1 44 ? 3.086 38.438 17.547 1 94.75 44 ASP B O 1
ATOM 1502 N N . ILE B 1 45 ? 4.832 36.938 17.219 1 94.69 45 ILE B N 1
ATOM 1503 C CA . ILE B 1 45 ? 4.023 35.875 17.781 1 94.69 45 ILE B CA 1
ATOM 1504 C C . ILE B 1 45 ? 4.863 35.031 18.766 1 94.69 45 ILE B C 1
ATOM 1506 O O . ILE B 1 45 ? 6.086 34.969 18.609 1 94.69 45 ILE B O 1
ATOM 1510 N N . THR B 1 46 ? 4.176 34.562 19.844 1 95.75 46 THR B N 1
ATOM 1511 C CA . THR B 1 46 ? 4.742 33.562 20.734 1 95.75 46 THR B CA 1
ATOM 1512 C C . THR B 1 46 ? 4.168 32.188 20.453 1 95.75 46 THR B C 1
ATOM 1514 O O . THR B 1 46 ? 2.951 31.984 20.5 1 95.75 46 THR B O 1
ATOM 1517 N N . VAL B 1 47 ? 5.125 31.25 20.078 1 96.5 47 VAL B N 1
ATOM 1518 C CA . VAL B 1 47 ? 4.66 29.891 19.797 1 96.5 47 VAL B CA 1
ATOM 1519 C C . VAL B 1 47 ? 5.066 28.969 20.953 1 96.5 47 VAL B C 1
ATOM 1521 O O . VAL B 1 47 ? 6.117 29.156 21.562 1 96.5 47 VAL B O 1
ATOM 1524 N N . ASN B 1 48 ? 4.207 28 21.266 1 97.81 48 ASN B N 1
ATOM 1525 C CA . ASN B 1 48 ? 4.488 26.984 22.266 1 97.81 48 ASN B CA 1
ATOM 1526 C C . ASN B 1 48 ? 5.34 25.859 21.688 1 97.81 48 ASN B C 1
ATOM 1528 O O . ASN B 1 48 ? 5.953 25.094 22.438 1 97.81 48 ASN B O 1
ATOM 1532 N N . GLY B 1 49 ? 5.367 25.75 20.328 1 98 49 GLY B N 1
ATOM 1533 C CA . GLY B 1 49 ? 6.137 24.75 19.609 1 98 49 GLY B CA 1
ATOM 1534 C C . GLY B 1 49 ? 5.812 24.703 18.125 1 98 49 GLY B C 1
ATOM 1535 O O . GLY B 1 49 ? 4.812 25.281 17.688 1 98 49 GLY B O 1
ATOM 1536 N N . VAL B 1 50 ? 6.715 24.172 17.438 1 98.44 50 VAL B N 1
ATOM 1537 C CA . VAL B 1 50 ? 6.504 23.828 16.031 1 98.44 50 VAL B CA 1
ATOM 1538 C C . VAL B 1 50 ? 6.234 22.344 15.891 1 98.44 50 VAL B C 1
ATOM 1540 O O . VAL B 1 50 ? 7.051 21.516 16.312 1 98.44 50 VAL B O 1
ATOM 1543 N N . ILE B 1 51 ? 5.07 22.016 15.375 1 98.75 51 ILE B N 1
ATOM 1544 C CA . ILE B 1 51 ? 4.598 20.641 15.383 1 98.75 51 ILE B CA 1
ATOM 1545 C C . ILE B 1 51 ? 4.438 20.141 13.945 1 98.75 51 ILE B C 1
ATOM 1547 O O . ILE B 1 51 ? 3.908 20.844 13.094 1 98.75 51 ILE B O 1
ATOM 1551 N N . VAL B 1 52 ? 4.977 18.922 13.727 1 98.81 52 VAL B N 1
ATOM 1552 C CA . VAL B 1 52 ? 4.699 18.188 12.5 1 98.81 52 VAL B CA 1
ATOM 1553 C C . VAL B 1 52 ? 3.789 17 12.805 1 98.81 52 VAL B C 1
ATOM 1555 O O . VAL B 1 52 ? 4.02 16.266 13.766 1 98.81 52 VAL B O 1
ATOM 1558 N N . GLU B 1 53 ? 2.764 16.938 12.016 1 98.81 53 GLU B N 1
ATOM 1559 C CA . GLU B 1 53 ? 1.824 15.82 12.148 1 98.81 53 GLU B CA 1
ATOM 1560 C C . GLU B 1 53 ? 1.954 14.844 10.977 1 98.81 53 GLU B C 1
ATOM 1562 O O . GLU B 1 53 ? 2.129 15.266 9.828 1 98.81 53 GLU B O 1
ATOM 1567 N N . LEU B 1 54 ? 1.928 13.547 11.312 1 98.81 54 LEU B N 1
ATOM 1568 C CA . LEU B 1 54 ? 1.923 12.453 10.352 1 98.81 54 LEU B CA 1
ATOM 1569 C C . LEU B 1 54 ? 0.622 11.664 10.438 1 98.81 54 LEU B C 1
ATOM 1571 O O . LEU B 1 54 ? 0.186 11.289 11.523 1 98.81 54 LEU B O 1
ATOM 1575 N N . SER B 1 55 ? -0.004 11.5 9.273 1 98.81 55 SER B N 1
ATOM 1576 C CA . SER B 1 55 ? -1.263 10.766 9.25 1 98.81 55 SER B CA 1
ATOM 1577 C C . SER B 1 55 ? -1.277 9.727 8.133 1 98.81 55 SER B C 1
ATOM 1579 O O . SER B 1 55 ? -0.732 9.969 7.051 1 98.81 55 SER B O 1
ATOM 1581 N N . LEU B 1 56 ? -1.797 8.531 8.453 1 98.88 56 LEU B N 1
ATOM 1582 C CA . LEU B 1 56 ? -2.121 7.508 7.465 1 98.88 56 LEU B CA 1
ATOM 1583 C C . LEU B 1 56 ? -3.621 7.238 7.434 1 98.88 56 LEU B C 1
ATOM 1585 O O . LEU B 1 56 ? -4.203 6.84 8.445 1 98.88 56 LEU B O 1
ATOM 1589 N N . GLN B 1 57 ? -4.176 7.473 6.23 1 98.62 57 GLN B N 1
ATOM 1590 C CA . GLN B 1 57 ? -5.598 7.215 6.031 1 98.62 57 GLN B CA 1
ATOM 1591 C C . GLN B 1 57 ? -5.816 6.043 5.078 1 98.62 57 GLN B C 1
ATOM 1593 O O . GLN B 1 57 ? -5.133 5.926 4.059 1 98.62 57 GLN B O 1
ATOM 1598 N N . GLU B 1 58 ? -6.723 5.164 5.512 1 98.12 58 GLU B N 1
ATOM 1599 C CA . GLU B 1 58 ? -7.254 4.141 4.621 1 98.12 58 GLU B CA 1
ATOM 1600 C C . GLU B 1 58 ? -8.617 4.547 4.062 1 98.12 58 GLU B C 1
ATOM 1602 O O . GLU B 1 58 ? -9.547 4.816 4.82 1 98.12 58 GLU B O 1
ATOM 1607 N N . ARG B 1 59 ? -8.648 4.562 2.762 1 95.88 59 ARG B N 1
ATOM 1608 C CA . ARG B 1 59 ? -9.906 4.871 2.104 1 95.88 59 ARG B CA 1
ATOM 1609 C C . ARG B 1 59 ? -10.383 3.699 1.251 1 95.88 59 ARG B C 1
ATOM 1611 O O . ARG B 1 59 ? -9.617 3.152 0.457 1 95.88 59 ARG B O 1
ATOM 1618 N N . VAL B 1 60 ? -11.664 3.34 1.493 1 93.88 60 VAL B N 1
ATOM 1619 C CA . VAL B 1 60 ? -12.281 2.271 0.713 1 93.88 60 VAL B CA 1
ATOM 1620 C C . VAL B 1 60 ? -13.586 2.766 0.098 1 93.88 60 VAL B C 1
ATOM 1622 O O . VAL B 1 60 ? -14.398 3.406 0.774 1 93.88 60 VAL B O 1
ATOM 1625 N N . SER B 1 61 ? -13.703 2.541 -1.108 1 89.75 61 SER B N 1
ATOM 1626 C CA . SER B 1 61 ? -14.938 2.842 -1.822 1 89.75 61 SER B CA 1
ATOM 1627 C C . SER B 1 61 ? -15.367 1.675 -2.707 1 89.75 61 SER B C 1
ATOM 1629 O O . SER B 1 61 ? -14.664 1.324 -3.66 1 89.75 61 SER B O 1
ATOM 1631 N N . LEU B 1 62 ? -16.469 1.069 -2.264 1 85.25 62 LEU B N 1
ATOM 1632 C CA . LEU B 1 62 ? -17.016 -0.029 -3.045 1 85.25 62 LEU B CA 1
ATOM 1633 C C . LEU B 1 62 ? -18.25 0.43 -3.832 1 85.25 62 LEU B C 1
ATOM 1635 O O . LEU B 1 62 ? -19.141 1.066 -3.275 1 85.25 62 LEU B O 1
ATOM 1639 N N . ASN B 1 63 ? -18.125 0.199 -5.121 1 78.56 63 ASN B N 1
ATOM 1640 C CA . ASN B 1 63 ? -19.297 0.472 -5.945 1 78.56 63 ASN B CA 1
ATOM 1641 C C . ASN B 1 63 ? -20.047 -0.811 -6.301 1 78.56 63 ASN B C 1
ATOM 1643 O O . ASN B 1 63 ? -19.484 -1.696 -6.953 1 78.56 63 ASN B O 1
ATOM 1647 N N . GLY B 1 64 ? -21.422 -0.886 -5.836 1 68.94 64 GLY B N 1
ATOM 1648 C CA . GLY B 1 64 ? -22.281 -1.988 -6.238 1 68.94 64 GLY B CA 1
ATOM 1649 C C . GLY B 1 64 ? -21.812 -3.332 -5.715 1 68.94 64 GLY B C 1
ATOM 1650 O O . GLY B 1 64 ? -21.781 -4.32 -6.453 1 68.94 64 GLY B O 1
ATOM 1651 N N . VAL B 1 65 ? -21.406 -3.359 -4.492 1 61.84 65 VAL B N 1
ATOM 1652 C CA . VAL B 1 65 ? -20.859 -4.621 -3.99 1 61.84 65 VAL B CA 1
ATOM 1653 C C . VAL B 1 65 ? -22 -5.457 -3.387 1 61.84 65 VAL B C 1
ATOM 1655 O O . VAL B 1 65 ? -23.016 -4.914 -2.955 1 61.84 65 VAL B O 1
ATOM 1658 N N . ASP B 1 66 ? -21.766 -6.766 -3.541 1 60.72 66 ASP B N 1
ATOM 1659 C CA . ASP B 1 66 ? -22.734 -7.754 -3.064 1 60.72 66 ASP B CA 1
ATOM 1660 C C . ASP B 1 66 ? -22.922 -7.66 -1.55 1 60.72 66 ASP B C 1
ATOM 1662 O O . ASP B 1 66 ? -21.938 -7.617 -0.805 1 60.72 66 ASP B O 1
ATOM 1666 N N . LEU B 1 67 ? -24.156 -7.254 -1.105 1 57.81 67 LEU B N 1
ATOM 1667 C CA . LEU B 1 67 ? -24.484 -7.309 0.314 1 57.81 67 LEU B CA 1
ATOM 1668 C C . LEU B 1 67 ? -24.469 -8.75 0.816 1 57.81 67 LEU B C 1
ATOM 1670 O O . LEU B 1 67 ? -24.906 -9.664 0.109 1 57.81 67 LEU B O 1
ATOM 1674 N N . MET B 1 68 ? -23.5 -9.18 1.525 1 58.84 68 MET B N 1
ATOM 1675 C CA . MET B 1 68 ? -23.453 -10.57 1.974 1 58.84 68 MET B CA 1
ATOM 1676 C C . MET B 1 68 ? -24.781 -10.969 2.639 1 58.84 68 MET B C 1
ATOM 1678 O O . MET B 1 68 ? -25.125 -12.141 2.666 1 58.84 68 MET B O 1
ATOM 1682 N N . GLY B 1 69 ? -25.547 -10.07 3.246 1 51.25 69 GLY B N 1
ATOM 1683 C CA . GLY B 1 69 ? -26.656 -10.516 4.074 1 51.25 69 GLY B CA 1
ATOM 1684 C C . GLY B 1 69 ? -27.891 -10.906 3.268 1 51.25 69 GLY B C 1
ATOM 1685 O O . GLY B 1 69 ? -28.594 -11.852 3.623 1 51.25 69 GLY B O 1
ATOM 1686 N N . ASP B 1 70 ? -28.656 -10.023 2.742 1 48.5 70 ASP B N 1
ATOM 1687 C CA . ASP B 1 70 ? -30.094 -10.195 2.52 1 48.5 70 ASP B CA 1
ATOM 1688 C C . ASP B 1 70 ? -30.359 -10.836 1.161 1 48.5 70 ASP B C 1
ATOM 1690 O O . ASP B 1 70 ? -31.516 -11.031 0.781 1 48.5 70 ASP B O 1
ATOM 1694 N N . GLY B 1 71 ? -30.016 -12.039 0.871 1 47.41 71 GLY B N 1
ATOM 1695 C CA . GLY B 1 71 ? -30.531 -12.758 -0.284 1 47.41 71 GLY B CA 1
ATOM 1696 C C . GLY B 1 71 ? -30.656 -11.883 -1.521 1 47.41 71 GLY B C 1
ATOM 1697 O O . GLY B 1 71 ? -30.922 -12.383 -2.615 1 47.41 71 GLY B O 1
ATOM 1698 N N . ASP B 1 72 ? -31.156 -10.734 -1.404 1 50.31 72 ASP B N 1
ATOM 1699 C CA . ASP B 1 72 ? -31.438 -9.93 -2.588 1 50.31 72 ASP B CA 1
ATOM 1700 C C . ASP B 1 72 ? -30.188 -9.242 -3.107 1 50.31 72 ASP B C 1
ATOM 1702 O O . ASP B 1 72 ? -29.344 -8.805 -2.322 1 50.31 72 ASP B O 1
ATOM 1706 N N . ASN B 1 73 ? -29.609 -9.57 -4.293 1 52.44 73 ASN B N 1
ATOM 1707 C CA . ASN B 1 73 ? -28.531 -9.062 -5.129 1 52.44 73 ASN B CA 1
ATOM 1708 C C . ASN B 1 73 ? -28.391 -7.547 -5.027 1 52.44 73 ASN B C 1
ATOM 1710 O O . ASN B 1 73 ? -28.594 -6.836 -6.012 1 52.44 73 ASN B O 1
ATOM 1714 N N . GLU B 1 74 ? -28.844 -7.02 -3.965 1 55.25 74 GLU B N 1
ATOM 1715 C CA . GLU B 1 74 ? -28.734 -5.562 -3.99 1 55.25 74 GLU B CA 1
ATOM 1716 C C . GLU B 1 74 ? -27.281 -5.113 -3.869 1 55.25 74 GLU B C 1
ATOM 1718 O O . GLU B 1 74 ? -26.547 -5.602 -3.012 1 55.25 74 GLU B O 1
ATOM 1723 N N . ARG B 1 75 ? -26.656 -4.582 -4.938 1 59.91 75 ARG B N 1
ATOM 1724 C CA . ARG B 1 75 ? -25.344 -3.943 -5.02 1 59.91 75 ARG B CA 1
ATOM 1725 C C . ARG B 1 75 ? -25.344 -2.623 -4.258 1 59.91 75 ARG B C 1
ATOM 1727 O O . ARG B 1 75 ? -26.281 -1.832 -4.363 1 59.91 75 ARG B O 1
ATOM 1734 N N . VAL B 1 76 ? -24.719 -2.57 -3.16 1 61.97 76 VAL B N 1
ATOM 1735 C CA . VAL B 1 76 ? -24.703 -1.32 -2.406 1 61.97 76 VAL B CA 1
ATOM 1736 C C . VAL B 1 76 ? -23.328 -0.672 -2.502 1 61.97 76 VAL B C 1
ATOM 1738 O O . VAL B 1 76 ? -22.328 -1.362 -2.674 1 61.97 76 VAL B O 1
ATOM 1741 N N . ASP B 1 77 ? -23.328 0.622 -2.639 1 73 77 ASP B N 1
ATOM 1742 C CA . ASP B 1 77 ? -22.125 1.443 -2.521 1 73 77 ASP B CA 1
ATOM 1743 C C . ASP B 1 77 ? -21.703 1.588 -1.062 1 73 77 ASP B C 1
ATOM 1745 O O . ASP B 1 77 ? -22.547 1.764 -0.179 1 73 77 ASP B O 1
ATOM 1749 N N . GLY B 1 78 ? -20.547 1.07 -0.766 1 78.88 78 GLY B N 1
ATOM 1750 C CA . GLY B 1 78 ? -20 1.219 0.573 1 78.88 78 GLY B CA 1
ATOM 1751 C C . GLY B 1 78 ? -18.703 1.992 0.6 1 78.88 78 GLY B C 1
ATOM 1752 O O . GLY B 1 78 ? -17.906 1.92 -0.343 1 78.88 78 GLY B O 1
ATOM 1753 N N . ARG B 1 79 ? -18.625 2.865 1.568 1 85.62 79 ARG B N 1
ATOM 1754 C CA . ARG B 1 79 ? -17.406 3.641 1.755 1 85.62 79 ARG B CA 1
ATOM 1755 C C . ARG B 1 79 ? -16.938 3.586 3.205 1 85.62 79 ARG B C 1
ATOM 1757 O O . ARG B 1 79 ? -17.766 3.486 4.125 1 85.62 79 ARG B O 1
ATOM 1764 N N . ALA B 1 80 ? -15.688 3.455 3.316 1 88.5 80 ALA B N 1
ATOM 1765 C CA . ALA B 1 80 ? -15.078 3.561 4.641 1 88.5 80 ALA B CA 1
ATOM 1766 C C . ALA B 1 80 ? -13.812 4.402 4.59 1 88.5 80 ALA B C 1
ATOM 1768 O O . ALA B 1 80 ? -13.023 4.301 3.646 1 88.5 80 ALA B O 1
ATOM 1769 N N . ASN B 1 81 ? -13.703 5.281 5.461 1 91.38 81 ASN B N 1
ATOM 1770 C CA . ASN B 1 81 ? -12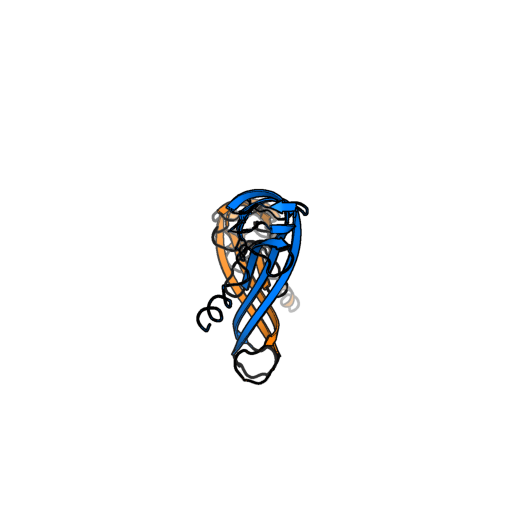.5 6.062 5.727 1 91.38 81 ASN B CA 1
ATOM 1771 C C . ASN B 1 81 ? -11.984 5.824 7.141 1 91.38 81 ASN B C 1
ATOM 1773 O O . ASN B 1 81 ? -12.672 6.109 8.117 1 91.38 81 ASN B O 1
ATOM 1777 N N . GLU B 1 82 ? -10.758 5.223 7.207 1 93.88 82 GLU B N 1
ATOM 1778 C CA . GLU B 1 82 ? -10.164 4.898 8.5 1 93.88 82 GLU B CA 1
ATOM 1779 C C . GLU B 1 82 ? -8.828 5.605 8.688 1 93.88 82 GLU B C 1
ATOM 1781 O O . GLU B 1 82 ? -7.969 5.559 7.801 1 93.88 82 GLU B O 1
ATOM 1786 N N . ARG B 1 83 ? -8.727 6.25 9.742 1 97.88 83 ARG B N 1
ATOM 1787 C CA . ARG B 1 83 ? -7.395 6.719 10.125 1 97.88 83 ARG B CA 1
ATOM 1788 C C . ARG B 1 83 ? -6.598 5.609 10.805 1 97.88 83 ARG B C 1
ATOM 1790 O O . ARG B 1 83 ? -6.902 5.227 11.938 1 97.88 83 ARG B O 1
ATOM 1797 N N . LEU B 1 84 ? -5.539 5.211 10.094 1 98.31 84 LEU B N 1
ATOM 1798 C CA . LEU B 1 84 ? -4.762 4.09 10.617 1 98.31 84 LEU B CA 1
ATOM 1799 C C . LEU B 1 84 ? -3.664 4.578 11.555 1 98.31 84 LEU B C 1
ATOM 1801 O O . LEU B 1 84 ? -3.168 3.816 12.391 1 98.31 84 LEU B O 1
ATOM 1805 N N . HIS B 1 85 ? -3.287 5.809 11.406 1 98.75 85 HIS B N 1
ATOM 1806 C CA . HIS B 1 85 ? -2.207 6.375 12.211 1 98.75 85 HIS B CA 1
ATOM 1807 C C . HIS B 1 85 ? -2.297 7.895 12.266 1 98.75 85 HIS B C 1
ATOM 1809 O O . HIS B 1 85 ? -2.68 8.531 11.281 1 98.75 85 HIS B O 1
ATOM 1815 N N . HIS B 1 86 ? -2.004 8.391 13.367 1 98.62 86 HIS B N 1
ATOM 1816 C CA . HIS B 1 86 ? -1.816 9.82 13.594 1 98.62 86 HIS B CA 1
ATOM 1817 C C . HIS B 1 86 ? -0.824 10.078 14.719 1 98.62 86 HIS B C 1
ATOM 1819 O O . HIS B 1 86 ? -0.953 9.508 15.805 1 98.62 86 HIS B O 1
ATOM 1825 N N . GLN B 1 87 ? 0.203 10.898 14.414 1 98.75 87 GLN B N 1
ATOM 1826 C CA . GLN B 1 87 ? 1.201 11.219 15.422 1 98.75 87 GLN B CA 1
ATOM 1827 C C . GLN B 1 87 ? 1.722 12.641 15.25 1 98.75 87 GLN B C 1
ATOM 1829 O O . GLN B 1 87 ? 1.9 13.109 14.125 1 98.75 87 GLN B O 1
ATOM 1834 N N . GLU B 1 88 ? 1.939 13.289 16.391 1 98.69 88 GLU B N 1
ATOM 1835 C CA . GLU B 1 88 ? 2.518 14.625 16.406 1 98.69 88 GLU B CA 1
ATOM 1836 C C . GLU B 1 88 ? 3.975 14.594 16.859 1 98.69 88 GLU B C 1
ATOM 1838 O O . GLU B 1 88 ? 4.324 13.844 17.781 1 98.69 88 GLU B O 1
ATOM 1843 N N . PHE B 1 89 ? 4.77 15.398 16.203 1 98.75 89 PHE B N 1
ATOM 1844 C CA . PHE B 1 89 ? 6.176 15.578 16.547 1 98.75 89 PHE B CA 1
ATOM 1845 C C . PHE B 1 89 ? 6.48 17.047 16.812 1 98.75 89 PHE B C 1
ATOM 1847 O O . PHE B 1 89 ? 6.305 17.891 15.938 1 98.75 89 PHE B O 1
ATOM 1854 N N . THR B 1 90 ? 6.887 17.328 18.016 1 98.69 90 THR B N 1
ATOM 1855 C CA . THR B 1 90 ? 7.402 18.672 18.281 1 98.69 90 THR B CA 1
ATOM 1856 C C . THR B 1 90 ? 8.844 18.797 17.812 1 98.69 90 THR B C 1
ATOM 1858 O O . THR B 1 90 ? 9.75 18.188 18.391 1 98.69 90 THR B O 1
ATOM 1861 N N . ILE B 1 91 ? 9.023 19.672 16.797 1 98.56 91 ILE B N 1
ATOM 1862 C CA . ILE B 1 91 ? 10.367 19.688 16.234 1 98.56 91 ILE B CA 1
ATOM 1863 C C . ILE B 1 91 ? 11.117 20.922 16.734 1 98.56 91 ILE B C 1
ATOM 1865 O O . ILE B 1 91 ? 12.328 21.047 16.516 1 98.56 91 ILE B O 1
ATOM 1869 N N . ALA B 1 92 ? 10.406 21.875 17.359 1 98.19 92 ALA B N 1
ATOM 1870 C CA . ALA B 1 92 ? 11.023 23.016 18.031 1 98.19 92 ALA B CA 1
ATOM 1871 C C . ALA B 1 92 ? 10.227 23.453 19.25 1 98.19 92 ALA B C 1
ATOM 1873 O O . ALA B 1 92 ? 8.992 23.422 19.234 1 98.19 92 ALA B O 1
ATOM 1874 N N . SER B 1 93 ? 10.961 23.875 20.203 1 97.56 93 SER B N 1
ATOM 1875 C CA . SER B 1 93 ? 10.336 24.297 21.453 1 97.56 93 SER B CA 1
ATOM 1876 C C . SER B 1 93 ? 9.781 25.719 21.328 1 97.56 93 SER B C 1
ATOM 1878 O O . SER B 1 93 ? 9.969 26.375 20.297 1 97.56 93 SER B O 1
ATOM 1880 N N . GLY B 1 94 ? 9.023 26.109 22.375 1 97.25 94 GLY B N 1
ATOM 1881 C CA . GLY B 1 94 ? 8.453 27.453 22.422 1 97.25 94 GLY B CA 1
ATOM 1882 C C . GLY B 1 94 ? 9.477 28.547 22.234 1 97.25 94 GLY B C 1
ATOM 1883 O O . GLY B 1 94 ? 10.594 28.453 22.734 1 97.25 94 GLY B O 1
ATOM 1884 N N . GLN B 1 95 ? 9.023 29.562 21.5 1 96.88 95 GLN B N 1
ATOM 1885 C CA . GLN B 1 95 ? 9.906 30.703 21.234 1 96.88 95 GLN B CA 1
ATOM 1886 C C . GLN B 1 95 ? 9.109 31.906 20.719 1 96.88 95 GLN B C 1
ATOM 1888 O O . GLN B 1 95 ? 7.965 31.75 20.297 1 96.88 95 GLN B O 1
ATOM 1893 N N . GLN B 1 96 ? 9.68 33.031 20.703 1 96.88 96 GLN B N 1
ATOM 1894 C CA . GLN B 1 96 ? 9.133 34.219 20.078 1 96.88 96 GLN B CA 1
ATOM 1895 C C . GLN B 1 96 ? 9.617 34.375 18.641 1 96.88 96 GLN B C 1
ATOM 1897 O O . GLN B 1 96 ? 10.797 34.188 18.359 1 96.88 96 GLN B O 1
ATOM 1902 N N . LEU B 1 97 ? 8.664 34.594 17.734 1 96.25 97 LEU B N 1
ATOM 1903 C CA . LEU B 1 97 ? 8.984 34.875 16.344 1 96.25 97 LEU B CA 1
ATOM 1904 C C . LEU B 1 97 ? 8.609 36.312 15.984 1 96.25 97 LEU B C 1
ATOM 1906 O O . LEU B 1 97 ? 7.484 36.75 16.25 1 96.25 97 LEU B O 1
ATOM 1910 N N . GLY B 1 98 ? 9.539 37.062 15.375 1 96.31 98 GLY B N 1
ATOM 1911 C CA . GLY B 1 98 ? 9.344 38.469 15.094 1 96.31 98 GLY B CA 1
ATOM 1912 C C . GLY B 1 98 ? 8.484 38.719 13.875 1 96.31 98 GLY B C 1
ATOM 1913 O O . GLY B 1 98 ? 8.523 37.969 12.906 1 96.31 98 GLY B O 1
ATOM 1914 N N . ALA B 1 99 ? 7.801 39.875 13.953 1 95.44 99 ALA B N 1
ATOM 1915 C CA . ALA B 1 99 ? 6.992 40.312 12.82 1 95.44 99 ALA B CA 1
ATOM 1916 C C . ALA B 1 99 ? 7.824 40.375 11.539 1 95.44 99 ALA B C 1
ATOM 1918 O O . ALA B 1 99 ? 8.977 40.812 11.562 1 95.44 99 ALA B O 1
ATOM 1919 N N . ASN B 1 100 ? 7.223 39.844 10.469 1 95.56 100 ASN B N 1
ATOM 1920 C CA . ASN B 1 100 ? 7.773 39.906 9.117 1 95.56 100 ASN B CA 1
ATOM 1921 C C . ASN B 1 100 ? 9.039 39.062 8.984 1 95.56 100 ASN B C 1
ATOM 1923 O O . ASN B 1 100 ? 9.773 39.188 8 1 95.56 100 ASN B O 1
ATOM 1927 N N . GLN B 1 101 ? 9.328 38.219 9.992 1 95 101 GLN B N 1
ATOM 1928 C CA . GLN B 1 101 ? 10.5 37.375 9.945 1 95 101 GLN B CA 1
ATOM 1929 C C . GLN B 1 101 ? 10.172 36.031 9.305 1 95 101 GLN B C 1
ATOM 1931 O O . GLN B 1 101 ? 9.031 35.562 9.367 1 95 101 GLN B O 1
ATOM 1936 N N . THR B 1 102 ? 11.227 35.562 8.641 1 94.88 102 THR B N 1
ATOM 1937 C CA . THR B 1 102 ? 11.164 34.219 8.094 1 94.88 102 THR B CA 1
ATOM 1938 C C . THR B 1 102 ? 12.117 33.281 8.828 1 94.88 102 THR B C 1
ATOM 1940 O O . THR B 1 102 ? 13.219 33.688 9.219 1 94.88 102 THR B O 1
ATOM 1943 N N . GLY B 1 103 ? 11.602 32.062 9.141 1 95.56 103 GLY B N 1
ATOM 1944 C CA . GLY B 1 103 ? 12.438 31.062 9.766 1 95.56 103 GLY B CA 1
ATOM 1945 C C . GLY B 1 103 ? 12.164 29.656 9.266 1 95.56 103 GLY B C 1
ATOM 1946 O O . GLY B 1 103 ? 11.133 29.406 8.633 1 95.56 103 GLY B O 1
ATOM 1947 N N . SER B 1 104 ? 13.195 28.828 9.461 1 98 104 SER B N 1
ATOM 1948 C CA . SER B 1 104 ? 13.062 27.406 9.141 1 98 104 SER B CA 1
ATOM 1949 C C . SER B 1 104 ? 13.43 26.547 10.336 1 98 104 SER B C 1
ATOM 1951 O O . SER B 1 104 ? 14.438 26.797 11 1 98 104 SER B O 1
ATOM 1953 N N . PHE B 1 105 ? 12.586 25.578 10.633 1 98.62 105 PHE B N 1
ATOM 1954 C CA . PHE B 1 105 ? 12.797 24.641 11.727 1 98.62 105 PHE B CA 1
ATOM 1955 C C . PHE B 1 105 ? 12.992 23.234 11.203 1 98.62 105 PHE B C 1
ATOM 1957 O O . PHE B 1 105 ? 12.18 22.734 10.43 1 98.62 105 PHE B O 1
ATOM 1964 N N . GLU B 1 106 ? 14.086 22.656 11.711 1 98.5 106 GLU B N 1
ATOM 1965 C CA . GLU B 1 106 ? 14.398 21.312 11.242 1 98.5 106 GLU B CA 1
ATOM 1966 C C . GLU B 1 106 ? 14.148 20.281 12.344 1 98.5 106 GLU B C 1
ATOM 1968 O O . GLU B 1 106 ? 14.328 20.562 13.523 1 98.5 106 GLU B O 1
ATOM 1973 N N . GLY B 1 107 ? 13.672 19.109 11.906 1 98.44 107 GLY B N 1
ATOM 1974 C CA . GLY B 1 107 ? 13.461 17.984 12.812 1 98.44 107 GLY B CA 1
ATOM 1975 C C . GLY B 1 107 ? 13.352 16.656 12.102 1 98.44 107 GLY B C 1
ATOM 1976 O O . GLY B 1 107 ? 13.805 16.5 10.969 1 98.44 107 GLY B O 1
ATOM 1977 N N . GLN B 1 108 ? 12.859 15.703 12.938 1 98.25 108 GLN B N 1
ATOM 1978 C CA . GLN B 1 108 ? 12.672 14.359 12.398 1 98.25 108 GLN B CA 1
ATOM 1979 C C . GLN B 1 108 ? 11.312 13.789 12.797 1 98.25 108 GLN B C 1
ATOM 1981 O O . GLN B 1 108 ? 10.773 14.148 13.844 1 98.25 108 GLN B O 1
ATOM 1986 N N . ILE B 1 109 ? 10.859 12.977 11.875 1 98.44 109 ILE B N 1
ATOM 1987 C CA . ILE B 1 109 ? 9.672 12.188 12.18 1 98.44 109 ILE B CA 1
ATOM 1988 C C . ILE B 1 109 ? 9.984 10.703 11.992 1 98.44 109 ILE B C 1
ATOM 1990 O O . ILE B 1 109 ? 10.969 10.344 11.352 1 98.44 109 ILE B O 1
ATOM 1994 N N . GLN B 1 110 ? 9.148 9.961 12.648 1 97.75 110 GLN B N 1
ATOM 1995 C CA . GLN B 1 110 ? 9.297 8.516 12.562 1 97.75 110 GLN B CA 1
ATOM 1996 C C . GLN B 1 110 ? 8.078 7.871 11.898 1 97.75 110 GLN B C 1
ATOM 1998 O O . GLN B 1 110 ? 6.945 8.078 12.352 1 97.75 110 GLN B O 1
ATOM 2003 N N . LEU B 1 111 ? 8.422 7.148 10.836 1 97.94 111 LEU B N 1
ATOM 2004 C CA . LEU B 1 111 ? 7.348 6.422 10.172 1 97.94 111 LEU B CA 1
ATOM 2005 C C . LEU B 1 111 ? 7.262 4.988 10.688 1 97.94 111 LEU B C 1
ATOM 2007 O O . LEU B 1 111 ? 8.234 4.23 10.594 1 97.94 111 LEU B O 1
ATOM 2011 N N . PRO B 1 112 ? 6.145 4.613 11.203 1 97.88 112 PRO B N 1
ATOM 2012 C CA . PRO B 1 112 ? 6.031 3.264 11.766 1 97.88 112 PRO B CA 1
ATOM 2013 C C . PRO B 1 112 ? 6.266 2.174 10.719 1 97.88 112 PRO B C 1
ATOM 2015 O O . PRO B 1 112 ? 5.703 2.229 9.625 1 97.88 112 PRO B O 1
ATOM 2018 N N . ALA B 1 113 ? 6.992 1.111 11.109 1 97.38 113 ALA B N 1
ATOM 2019 C CA . ALA B 1 113 ? 7.406 0.049 10.195 1 97.38 113 ALA B CA 1
ATOM 2020 C C . ALA B 1 113 ? 6.25 -0.901 9.898 1 97.38 113 ALA B C 1
ATOM 2022 O O . ALA B 1 113 ? 6.211 -1.535 8.844 1 97.38 113 ALA B O 1
ATOM 2023 N N . HIS B 1 114 ? 5.332 -0.994 10.812 1 96.88 114 HIS B N 1
ATOM 2024 C CA . HIS B 1 114 ? 4.328 -2.049 10.75 1 96.88 114 HIS B CA 1
ATOM 2025 C C . HIS B 1 114 ? 3.102 -1.596 9.969 1 96.88 114 HIS B C 1
ATOM 2027 O O . HIS B 1 114 ? 2.18 -2.381 9.742 1 96.88 114 HIS B O 1
ATOM 2033 N N . LEU B 1 115 ? 3.105 -0.353 9.516 1 98.19 115 LEU B N 1
ATOM 2034 C CA . LEU B 1 115 ? 1.956 0.175 8.789 1 98.19 115 LEU B CA 1
ATOM 2035 C C . LEU B 1 115 ? 2.18 0.089 7.281 1 98.19 115 LEU B C 1
ATOM 2037 O O . LEU B 1 115 ? 3.322 0.006 6.824 1 98.19 115 LEU B O 1
ATOM 2041 N N . PRO B 1 116 ? 1.107 0.078 6.523 1 98.5 116 PRO B N 1
ATOM 2042 C CA . PRO B 1 116 ? 1.259 -0.054 5.07 1 98.5 116 PRO B CA 1
ATOM 2043 C C . PRO B 1 116 ? 1.958 1.146 4.438 1 98.5 116 PRO B C 1
ATOM 2045 O O . PRO B 1 116 ? 1.85 2.266 4.945 1 98.5 116 PRO B O 1
ATOM 2048 N N . PRO B 1 117 ? 2.621 0.818 3.355 1 98.56 117 PRO B N 1
ATOM 2049 C CA . PRO B 1 117 ? 3.117 1.933 2.547 1 98.56 117 PRO B CA 1
ATOM 2050 C C . PRO B 1 117 ? 2.01 2.635 1.765 1 98.56 117 PRO B C 1
ATOM 2052 O O . PRO B 1 117 ? 0.852 2.209 1.811 1 98.56 117 PRO B O 1
ATOM 2055 N N . SER B 1 118 ? 2.41 3.768 1.128 1 98.5 118 SER B N 1
ATOM 2056 C CA . SER B 1 118 ? 1.462 4.375 0.2 1 98.5 118 SER B CA 1
ATOM 2057 C C . SER B 1 118 ? 1.039 3.389 -0.883 1 98.5 118 SER B C 1
ATOM 2059 O O . SER B 1 118 ? 1.865 2.635 -1.4 1 98.5 118 SER B O 1
ATOM 2061 N N . ALA B 1 119 ? -0.272 3.352 -1.111 1 98.62 119 ALA B N 1
ATOM 2062 C CA . ALA B 1 119 ? -0.791 2.441 -2.129 1 98.62 119 ALA B CA 1
ATOM 2063 C C . ALA B 1 119 ? -2.182 2.865 -2.588 1 98.62 119 ALA B C 1
ATOM 2065 O O . ALA B 1 119 ? -2.969 3.395 -1.8 1 98.62 119 ALA B O 1
ATOM 2066 N N . ARG B 1 120 ? -2.369 2.6 -3.811 1 98.12 120 ARG B N 1
ATOM 2067 C CA . ARG B 1 120 ? -3.691 2.84 -4.383 1 98.12 120 ARG B CA 1
ATOM 2068 C C . ARG B 1 120 ? -4.102 1.701 -5.309 1 98.12 120 ARG B C 1
ATOM 2070 O O . ARG B 1 120 ? -3.354 1.331 -6.215 1 98.12 120 ARG B O 1
ATOM 2077 N N . GLY B 1 121 ? -5.211 1.093 -4.934 1 97.81 121 GLY B N 1
ATOM 2078 C CA . GLY B 1 121 ? -5.828 0.089 -5.789 1 97.81 121 GLY B CA 1
ATOM 2079 C C . GLY B 1 121 ? -7.094 0.576 -6.469 1 97.81 121 GLY B C 1
ATOM 2080 O O . GLY B 1 121 ? -7.234 1.769 -6.746 1 97.81 121 GLY B O 1
ATOM 2081 N N . ARG B 1 122 ? -7.961 -0.39 -6.793 1 96.12 122 ARG B N 1
ATOM 2082 C CA . ARG B 1 122 ? -9.234 -0.069 -7.438 1 96.12 122 ARG B CA 1
ATOM 2083 C C . ARG B 1 122 ? -10.227 0.51 -6.434 1 96.12 122 ARG B C 1
ATOM 2085 O O . ARG B 1 122 ? -10.906 1.491 -6.727 1 96.12 122 ARG B O 1
ATOM 2092 N N . ASN B 1 123 ? -10.219 -0.081 -5.25 1 94.5 123 ASN B N 1
ATOM 2093 C CA . ASN B 1 123 ? -11.266 0.239 -4.281 1 94.5 123 ASN B CA 1
ATOM 2094 C C . ASN B 1 123 ? -10.68 0.862 -3.016 1 94.5 123 ASN B C 1
ATOM 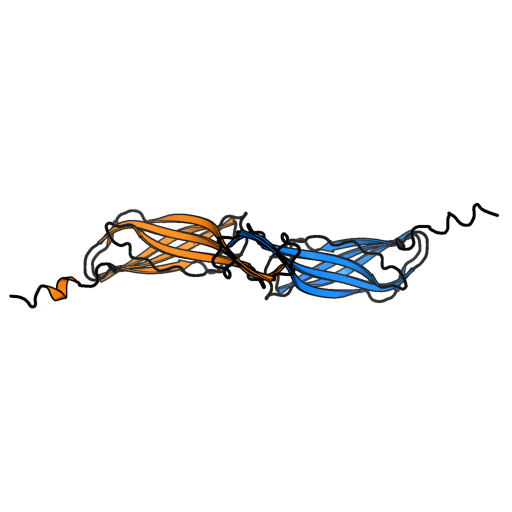2096 O O . ASN B 1 123 ? -11.406 1.469 -2.225 1 94.5 123 ASN B O 1
ATOM 2100 N N . ALA B 1 124 ? -9.398 0.65 -2.857 1 96.94 124 ALA B N 1
ATOM 2101 C CA . ALA B 1 124 ? -8.797 1.058 -1.591 1 96.94 124 ALA B CA 1
ATOM 2102 C C . ALA B 1 124 ? -7.543 1.896 -1.823 1 96.94 124 ALA B C 1
ATOM 2104 O O . ALA B 1 124 ? -6.887 1.766 -2.857 1 96.94 124 ALA B O 1
ATOM 2105 N N . GLU B 1 125 ? -7.32 2.73 -0.849 1 98.25 125 GLU B N 1
ATOM 2106 C CA . GLU B 1 125 ? -6.145 3.594 -0.872 1 98.25 125 GLU B CA 1
ATOM 2107 C C . GLU B 1 125 ? -5.574 3.789 0.53 1 98.25 125 GLU B C 1
ATOM 2109 O O . GLU B 1 125 ? -6.324 3.961 1.492 1 98.25 125 GLU B O 1
ATOM 2114 N N . PHE B 1 126 ? -4.184 3.666 0.598 1 98.81 126 PHE B N 1
ATOM 2115 C CA . PHE B 1 126 ? -3.441 4.09 1.778 1 98.81 126 PHE B CA 1
ATOM 2116 C C . PHE B 1 126 ? -2.742 5.422 1.528 1 98.81 126 PHE B C 1
ATOM 2118 O O . PHE B 1 126 ? -1.772 5.484 0.769 1 98.81 126 PHE B O 1
ATOM 2125 N N . ARG B 1 127 ? -3.207 6.445 2.221 1 98.81 127 ARG B N 1
ATOM 2126 C CA . ARG B 1 127 ? -2.746 7.809 1.979 1 98.81 127 ARG B CA 1
ATOM 2127 C C . ARG B 1 127 ? -1.985 8.352 3.184 1 98.81 127 ARG B C 1
ATOM 2129 O O . ARG B 1 127 ? -2.553 8.492 4.27 1 98.81 127 ARG B O 1
ATOM 2136 N N . TRP B 1 128 ? -0.73 8.656 2.898 1 98.81 128 TRP B N 1
ATOM 2137 C CA . TRP B 1 128 ? 0.087 9.328 3.908 1 98.81 128 TRP B CA 1
ATOM 2138 C C . TRP B 1 128 ? 0.076 10.836 3.705 1 98.81 128 TRP B C 1
ATOM 2140 O O . TRP B 1 128 ? 0.155 11.32 2.574 1 98.81 128 TRP B O 1
ATOM 2150 N N . GLN B 1 129 ? -0.03 11.5 4.809 1 98.81 129 GLN B N 1
ATOM 2151 C CA . GLN B 1 129 ? -0.025 12.953 4.75 1 98.81 129 GLN B CA 1
ATOM 2152 C C . GLN B 1 129 ? 0.771 13.547 5.91 1 98.81 129 GLN B C 1
ATOM 2154 O O . GLN B 1 129 ? 0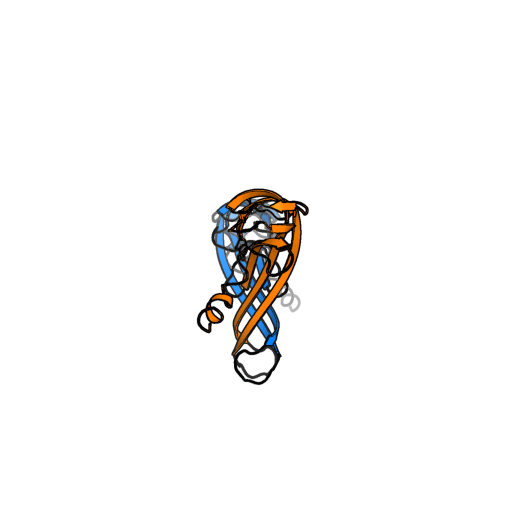.886 12.93 6.973 1 98.81 129 GLN B O 1
ATOM 2159 N N . VAL B 1 130 ? 1.32 14.75 5.68 1 98.81 130 VAL B N 1
ATOM 2160 C CA . VAL B 1 130 ? 2.031 15.508 6.707 1 98.81 130 VAL B CA 1
ATOM 2161 C C . VAL B 1 130 ? 1.472 16.922 6.785 1 98.81 130 VAL B C 1
ATOM 2163 O O . VAL B 1 130 ? 1.007 17.469 5.781 1 98.81 130 VAL B O 1
ATOM 2166 N N . ARG B 1 131 ? 1.481 17.453 7.949 1 98.75 131 ARG B N 1
ATOM 2167 C CA . ARG B 1 131 ? 1.073 18.828 8.203 1 98.75 131 ARG B CA 1
ATOM 2168 C C . ARG B 1 131 ? 1.927 19.453 9.297 1 98.75 131 ARG B C 1
ATOM 2170 O O . ARG B 1 131 ? 2.291 18.781 10.273 1 98.75 131 ARG B O 1
ATOM 2177 N N . ALA B 1 132 ? 2.254 20.688 9.078 1 98.62 132 ALA B N 1
ATOM 2178 C CA . ALA B 1 132 ? 2.922 21.453 10.133 1 98.62 132 ALA B CA 1
ATOM 2179 C C . ALA B 1 132 ? 1.996 22.516 10.695 1 98.62 132 ALA B C 1
ATOM 2181 O O . ALA B 1 132 ? 1.173 23.094 9.977 1 98.62 132 ALA B O 1
ATOM 2182 N N . ARG B 1 133 ? 2.178 22.797 11.953 1 97.94 133 ARG B N 1
ATOM 2183 C CA . ARG B 1 133 ? 1.432 23.875 12.578 1 97.94 133 ARG B CA 1
ATOM 2184 C C . ARG B 1 133 ? 2.236 24.516 13.703 1 97.94 133 ARG B C 1
ATOM 2186 O O . ARG B 1 133 ? 3.133 23.891 14.266 1 97.94 133 ARG B O 1
ATOM 2193 N N . LEU B 1 134 ? 1.926 25.734 13.891 1 97.75 134 LEU B N 1
ATOM 2194 C CA . LEU B 1 134 ? 2.434 26.438 15.062 1 97.75 134 LEU B CA 1
ATOM 2195 C C . LEU B 1 134 ? 1.464 26.312 16.234 1 97.75 134 LEU B C 1
ATOM 2197 O O . LEU B 1 134 ? 0.3 26.703 16.125 1 97.75 134 LEU B O 1
ATOM 2201 N N . ASP B 1 135 ? 2.012 25.688 17.281 1 96.94 135 ASP B N 1
ATOM 2202 C CA . ASP B 1 135 ? 1.215 25.656 18.5 1 96.94 135 ASP B CA 1
ATOM 2203 C C . ASP B 1 135 ? 1.264 27 19.234 1 96.94 135 ASP B C 1
ATOM 2205 O O . ASP B 1 135 ? 2.311 27.391 19.75 1 96.94 135 ASP B O 1
ATOM 2209 N N . MET B 1 136 ? 0.123 27.641 19.188 1 94.94 136 MET B N 1
ATOM 2210 C CA . MET B 1 136 ? 0.079 28.938 19.875 1 94.94 136 MET B CA 1
ATOM 2211 C C . MET B 1 136 ? -1.334 29.25 20.359 1 94.94 136 MET B C 1
ATOM 2213 O O . MET B 1 136 ? -2.266 28.484 20.094 1 94.94 136 MET B O 1
ATOM 2217 N N . LYS B 1 137 ? -1.32 30.328 21.156 1 90.06 137 LYS B N 1
ATOM 2218 C CA . LYS B 1 137 ? -2.637 30.766 21.609 1 90.06 137 LYS B CA 1
ATOM 2219 C C . LYS B 1 137 ? -3.482 31.266 20.453 1 90.06 137 LYS B C 1
ATOM 2221 O O . LYS B 1 137 ? -2.988 32 19.578 1 90.06 137 LYS B O 1
ATOM 2226 N N . GLY B 1 138 ? -4.711 30.812 20.359 1 86.25 138 GLY B N 1
ATOM 2227 C CA . GLY B 1 138 ? -5.574 31.188 19.25 1 86.25 138 GLY B CA 1
ATOM 2228 C C . GLY B 1 138 ? -5.539 30.188 18.109 1 86.25 138 GLY B C 1
ATOM 2229 O O . GLY B 1 138 ? -5.387 28.984 18.328 1 86.25 138 GLY B O 1
ATOM 2230 N N . ASN B 1 139 ? -5.766 30.781 16.875 1 85.19 139 ASN B N 1
ATOM 2231 C CA . ASN B 1 139 ? -5.734 29.922 15.711 1 85.19 139 ASN B CA 1
ATOM 2232 C C . ASN B 1 139 ? -4.309 29.562 15.312 1 85.19 139 ASN B C 1
ATOM 2234 O O . ASN B 1 139 ? -3.461 30.438 15.148 1 85.19 139 ASN B O 1
ATOM 2238 N N . ASP B 1 140 ? -4.004 28.281 15.164 1 89.31 140 ASP B N 1
ATOM 2239 C CA . ASP B 1 140 ? -2.686 27.797 14.766 1 89.31 140 ASP B CA 1
ATOM 2240 C C . ASP B 1 140 ? -2.496 27.891 13.258 1 89.31 140 ASP B C 1
ATOM 2242 O O . ASP B 1 140 ? -3.148 27.172 12.492 1 89.31 140 ASP B O 1
ATOM 2246 N N . PRO B 1 141 ? -1.647 28.797 12.898 1 94.31 141 PRO B N 1
ATOM 2247 C CA . PRO B 1 141 ? -1.285 28.688 11.477 1 94.31 141 PRO B CA 1
ATOM 2248 C C . PRO B 1 141 ? -0.764 27.312 11.102 1 94.31 141 PRO B C 1
ATOM 2250 O O . PRO B 1 141 ? -0.065 26.672 11.891 1 94.31 141 PRO B O 1
ATOM 2253 N N . ASP B 1 142 ? -1.138 26.812 9.992 1 97 142 ASP B N 1
ATOM 2254 C CA . ASP B 1 142 ? -0.684 25.484 9.594 1 97 142 ASP B CA 1
ATOM 2255 C C . ASP B 1 142 ? -0.494 25.406 8.078 1 97 142 ASP B C 1
ATOM 2257 O O . ASP B 1 142 ? -0.922 26.297 7.344 1 97 142 ASP B O 1
ATOM 2261 N N . SER B 1 143 ? 0.107 24.406 7.629 1 97.88 143 SER B N 1
ATOM 2262 C CA . SER B 1 143 ? 0.474 24.234 6.227 1 97.88 143 SER B CA 1
ATOM 2263 C C . SER B 1 143 ? -0.641 23.531 5.449 1 97.88 143 SER B C 1
ATOM 2265 O O . SER B 1 143 ? -0.578 23.438 4.223 1 97.88 143 SER B O 1
ATOM 2267 N N . GLY B 1 144 ? -1.608 23.141 6.059 1 97.38 144 GLY B N 1
ATOM 2268 C CA . GLY B 1 144 ? -2.475 22.156 5.422 1 97.38 144 GLY B CA 1
ATOM 2269 C C . GLY B 1 144 ? -1.814 20.812 5.254 1 97.38 144 GLY B C 1
ATOM 2270 O O . GLY B 1 144 ? -0.606 20.672 5.453 1 97.38 144 GLY B O 1
ATOM 2271 N N . TRP B 1 145 ? -2.672 19.828 5.023 1 98.25 145 TRP B N 1
ATOM 2272 C CA . TRP B 1 145 ? -2.164 18.469 4.82 1 98.25 145 TRP B CA 1
ATOM 2273 C C . TRP B 1 145 ? -1.541 18.328 3.434 1 98.25 145 TRP B C 1
ATOM 2275 O O . TRP B 1 145 ? -2.09 18.828 2.445 1 98.25 145 TRP B O 1
ATOM 2285 N N . GLN B 1 146 ? -0.435 17.75 3.434 1 97.81 146 GLN B N 1
ATOM 2286 C CA . GLN B 1 146 ? 0.248 17.422 2.188 1 97.81 146 GLN B CA 1
ATOM 2287 C C . GLN B 1 146 ? 0.425 15.914 2.045 1 97.81 146 GLN B C 1
ATOM 2289 O O . GLN B 1 146 ? 0.914 15.25 2.963 1 97.81 146 GLN B O 1
ATOM 2294 N N . MET B 1 147 ? 0.068 15.453 0.839 1 98.06 147 MET B N 1
ATOM 2295 C CA . MET B 1 147 ? 0.281 14.039 0.573 1 98.06 147 MET B CA 1
ATOM 2296 C C . MET B 1 147 ? 1.761 13.742 0.353 1 98.06 147 MET B C 1
ATOM 2298 O O . MET B 1 147 ? 2.465 14.516 -0.294 1 98.06 147 MET B O 1
ATOM 2302 N N . VAL B 1 148 ? 2.164 12.617 0.949 1 98.38 148 VAL B N 1
ATOM 2303 C CA . VAL B 1 148 ? 3.539 12.18 0.743 1 98.38 148 VAL B CA 1
ATOM 2304 C C . VAL B 1 148 ? 3.557 10.695 0.358 1 98.38 148 VAL B C 1
ATOM 2306 O O . VAL B 1 148 ? 2.66 9.938 0.739 1 98.38 148 VAL B O 1
ATOM 2309 N N . GLU B 1 149 ? 4.59 10.32 -0.397 1 97.81 149 GLU B N 1
ATOM 2310 C CA . GLU B 1 149 ? 4.789 8.922 -0.774 1 97.81 149 GLU B CA 1
ATOM 2311 C C . GLU B 1 149 ? 5.695 8.211 0.223 1 97.81 149 GLU B C 1
ATOM 2313 O O . GLU B 1 149 ? 6.852 8.594 0.407 1 97.81 149 GLU B O 1
ATOM 2318 N N . VAL B 1 150 ? 5.137 7.164 0.856 1 98.19 150 VAL B N 1
ATOM 2319 C CA . VAL B 1 150 ? 5.887 6.418 1.861 1 98.19 150 VAL B CA 1
ATOM 2320 C C . VAL B 1 150 ? 6.129 4.992 1.373 1 98.19 150 VAL B C 1
ATOM 2322 O O . VAL B 1 150 ? 5.203 4.324 0.9 1 98.19 150 VAL B O 1
ATOM 2325 N N . HIS B 1 151 ? 7.375 4.59 1.575 1 95.94 151 HIS B N 1
ATOM 2326 C CA . HIS B 1 151 ? 7.773 3.258 1.129 1 95.94 151 HIS B CA 1
ATOM 2327 C C . HIS B 1 151 ? 8.047 2.338 2.314 1 95.94 151 HIS B C 1
ATOM 2329 O O . HIS B 1 151 ? 8.438 2.801 3.389 1 95.94 151 HIS B O 1
#

pLDDT: mean 87.41, std 19.68, range [27.95, 98.88]

Sequence (302 aa):
MGFLSNMKNNLTGSWANVNVRTGPELRRGEPASVAVDVQVKDNDITVNGVIVELSLQERVSLNGVDLMGDGDNERVDGRANERLHHQEFTIASGQQLGANQTGSFEGQIQLPAHLPPSARGRNAEFRWQVRARLDMKGNDPDSGWQMVEVHMGFLSNMKNNLTGSWANVNVRTGPELRRGEPASVAVDVQVKDNDITVNGVIVELSLQERVSLNGVDLMGDGDNERVDGRANERLHHQEFTIASGQQLGANQTGSFEGQIQLPAHLPPSARGRNAEFRWQVRARLDMKGNDPDSGWQMVEVH

Organism: NCBI:txid1608957

InterPro domains:
  IPR014752 Arrestin-like, C-terminal domain superfamily [G3DSA:2.60.40.640] (21-150)

Nearest PDB structures (foldseek):
  4r7x-assembly2_B  TM=6.894E-01  e=3.700E-09  Homo sapiens
  4gej-assembly8_H  TM=6.836E-01  e=6.204E-07  Homo sapiens
  6md5-assembly1_A  TM=6.237E-01  e=1.177E-06  Danio rerio
  3lha-assembly1_A  TM=6.318E-01  e=1.241E-06  Mus musculus
  3lha-assembly2_B  TM=6.084E-01  e=1.381E-06  Mus musculus